Protein AF-A0AAD9EX55-F1 (afdb_monomer_lite)

Organism: Dissostichus eleginoides (NCBI:txid100907)

Radius of gyration: 23.46 Å; chains: 1; bounding box: 55×61×66 Å

Secondary structure (DSSP, 8-state):
-HHHHHHHHHHHHHHHHHHHHHHHHHHHHHIIIIIHHHHHHHS--S-SS-TTS-HHHHTT-HHHHHHHHHHHHHHHHHHHHHHHHHSHHHHHHHHHHHTTHHHHHHHHHHHHHHHHHHHH-----SSPPSEE--STTHHHHHHHHHHHHHHHHHHHHHHHHHHT-HHHHTTHHHHHHHHHT---GGGGS-HHHHHHHHH---TTHHHHHHHHH--SEE-HHHHHHHHHHHHHHHHT----HHHHHHHHHHHHHHHHHHHS---S---S--HHHHHHHHHHHHHHHHHHHHHHHHHHHHHHT------------------------

Sequence (325 aa):
MASGTVRRWALVAVSLLNLAFVFISGADFIRFISFRAIYHNITGDTTLCQDSIPWSVALRDSSVLGSLAVDLGLLALFITQHSVLAWAPVKKALQSGLGALNRTAYCFSTVVALQILMRYWQPVTDAPCLWSVRHAPWSVWFPLLCFSLHFLCWAIICSILMIFDYPELLGFKQVYYE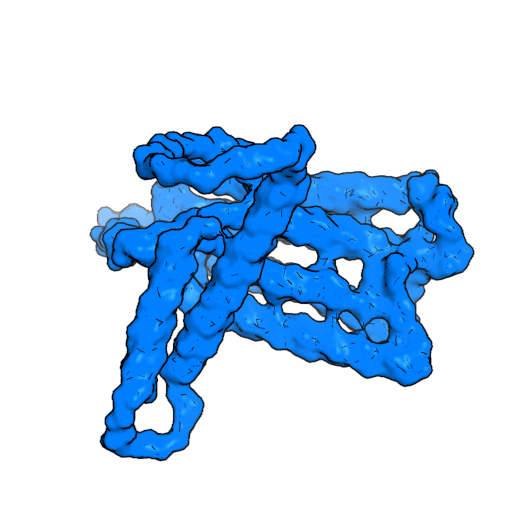CLGLGDPLSHKSPGAQRLLSHLRHPVCLELGIVLWLLPALSLDRLLLAGTLSSYLALAHSLDKQDLAYLCVQLNSKLQVFAEPHHGSTNTSDPKDNEVKVFLALRCEAACCFYINQILFRLLNEPGKDDLAISGNCKRHTQLDTVFF

Foldseek 3Di:
DVVLVVVLVVLLVLLVVLLVLLVVLVVVVLCLLQVVQLVCLVVVPDQLADQPDDQVVLVPDPVNVVLLVQLVVLLCQLLCLLVVLVDPVNVVVLCVVQPLCSLLVSSSSSSVSSCVSSVRRDRRHHHGFPDADCDPPCSPVLSVVLNVLLVVLVVLVVLLCVVVPVSLNNSSVSSVCVSVVNHGPLVVDDPLVNVLCVQCVDLRLVSVLSSLPSGNIGHPSSCSVSVSVNVSSLLPGRQDPVNLVSLVVVLVVLVVVVVPDDPDDDDDPDPSVSVSVSSVSSSVSSVVSVVSNVVVVCVVCVDPDDDDDDDDDDDDDPDPPDDDD

pLDDT: mean 72.51, std 18.48, range [22.59, 96.88]

Structure (mmCIF, N/CA/C/O backbone):
data_AF-A0AAD9EX55-F1
#
_entry.id   AF-A0AAD9EX55-F1
#
loop_
_atom_site.group_PDB
_atom_site.id
_atom_site.type_symbol
_atom_site.label_atom_id
_atom_site.label_alt_id
_atom_site.label_comp_id
_atom_site.label_asym_id
_atom_site.label_entity_id
_atom_site.label_seq_id
_atom_site.pdbx_PDB_ins_code
_atom_site.Cartn_x
_atom_site.Cartn_y
_atom_site.Cartn_z
_atom_site.occupancy
_atom_site.B_iso_or_equiv
_atom_site.auth_seq_id
_atom_site.auth_comp_id
_atom_site.auth_asym_id
_atom_site.auth_atom_id
_atom_site.pdbx_PDB_model_num
ATOM 1 N N . MET A 1 1 ? -22.003 -18.444 34.601 1.00 58.69 1 MET A N 1
ATOM 2 C CA . MET A 1 1 ? -20.697 -17.755 34.749 1.00 58.69 1 MET A CA 1
ATOM 3 C C . MET A 1 1 ? -19.600 -18.360 33.864 1.00 58.69 1 MET A C 1
ATOM 5 O O . MET A 1 1 ? -18.972 -17.598 33.145 1.00 58.69 1 MET A O 1
ATOM 9 N N . ALA A 1 2 ? -19.427 -19.691 33.804 1.00 61.03 2 ALA A N 1
ATOM 10 C CA . ALA A 1 2 ? -18.402 -20.344 32.964 1.00 61.03 2 ALA A CA 1
ATOM 11 C C . ALA A 1 2 ? -18.475 -20.007 31.453 1.00 61.03 2 ALA A C 1
ATOM 13 O O . ALA A 1 2 ? -17.451 -19.726 30.839 1.00 61.03 2 ALA A O 1
ATOM 14 N N . SER A 1 3 ? -19.680 -19.938 30.870 1.00 71.81 3 SER A N 1
ATOM 15 C CA . SER A 1 3 ? -19.878 -19.589 29.447 1.00 71.81 3 SER A CA 1
ATOM 16 C C . SER A 1 3 ? -19.373 -18.179 29.082 1.00 71.81 3 SER A C 1
ATOM 18 O O . SER A 1 3 ? -18.795 -17.983 28.015 1.00 71.81 3 SER A O 1
ATOM 20 N N . GLY A 1 4 ? -19.505 -17.205 29.991 1.00 76.00 4 GLY A N 1
ATOM 21 C CA . GLY A 1 4 ? -19.013 -15.841 29.770 1.00 76.00 4 GLY A CA 1
ATOM 22 C C . GLY A 1 4 ? -17.486 -15.758 29.791 1.00 76.00 4 GLY A C 1
ATOM 23 O O . GLY A 1 4 ? -16.895 -15.081 28.954 1.00 76.00 4 GLY A O 1
ATOM 24 N N . THR A 1 5 ? -16.847 -16.493 30.701 1.00 80.38 5 THR A N 1
ATOM 25 C CA . THR A 1 5 ? -15.384 -16.576 30.793 1.00 80.38 5 THR A CA 1
ATOM 26 C C . THR A 1 5 ? -14.790 -17.262 29.564 1.00 80.38 5 THR A C 1
ATOM 28 O O . THR A 1 5 ? -13.862 -16.724 28.969 1.00 80.38 5 THR A O 1
ATOM 31 N N . VAL A 1 6 ? -15.365 -18.386 29.119 1.00 84.56 6 VAL A N 1
ATOM 32 C CA . VAL A 1 6 ? -14.930 -19.091 27.897 1.00 84.56 6 VAL A CA 1
ATOM 33 C C . VAL A 1 6 ? -15.046 -18.193 26.663 1.00 84.56 6 VAL A C 1
ATOM 35 O O . VAL A 1 6 ? -14.106 -18.113 25.876 1.00 84.56 6 VAL A O 1
ATOM 38 N N . ARG A 1 7 ? -16.152 -17.449 26.524 1.00 84.75 7 ARG A N 1
ATOM 39 C CA . ARG A 1 7 ? -16.331 -16.492 25.423 1.00 84.75 7 ARG A CA 1
ATOM 40 C C . ARG A 1 7 ? -15.260 -15.399 25.429 1.00 84.75 7 ARG A C 1
ATOM 42 O O . ARG A 1 7 ? -14.697 -15.112 24.381 1.00 84.75 7 ARG A O 1
ATOM 49 N N . ARG A 1 8 ? -14.943 -14.814 26.590 1.00 84.88 8 ARG A N 1
ATOM 50 C CA . ARG A 1 8 ? -13.886 -13.789 26.708 1.00 84.88 8 ARG A CA 1
ATOM 51 C C . ARG A 1 8 ? -12.517 -14.337 26.306 1.00 84.88 8 ARG A C 1
ATOM 53 O O . ARG A 1 8 ? -11.832 -13.710 25.506 1.00 84.88 8 ARG A O 1
ATOM 60 N N . TRP A 1 9 ? -12.149 -15.521 26.797 1.00 86.56 9 TRP A N 1
ATOM 61 C CA . TRP A 1 9 ? -10.888 -16.168 26.418 1.00 86.56 9 TRP A CA 1
ATOM 62 C C . TRP A 1 9 ? -10.803 -16.448 24.917 1.00 86.56 9 TRP A C 1
ATOM 64 O O . TRP A 1 9 ? -9.764 -16.189 24.316 1.00 86.56 9 TRP A O 1
ATOM 74 N N . ALA A 1 10 ? -11.896 -16.899 24.295 1.00 86.94 10 ALA A N 1
ATOM 75 C CA . ALA A 1 10 ? -11.947 -17.115 22.852 1.00 86.94 10 ALA A CA 1
ATOM 76 C C . ALA A 1 10 ? -11.742 -15.810 22.059 1.00 86.94 10 ALA A C 1
ATOM 78 O O . ALA A 1 10 ? -10.949 -15.788 21.120 1.00 86.94 10 ALA A O 1
ATOM 79 N N . LEU A 1 11 ? -12.391 -14.710 22.458 1.00 86.94 11 LEU A N 1
ATOM 80 C CA . LEU A 1 11 ? -12.233 -13.402 21.806 1.00 86.94 11 LEU A CA 1
ATOM 81 C C . LEU A 1 11 ? -10.795 -12.873 21.906 1.00 86.94 11 LEU A C 1
ATOM 83 O O . LEU A 1 11 ? -10.235 -12.392 20.917 1.00 86.94 11 LEU A O 1
ATOM 87 N N . VAL A 1 12 ? -10.184 -12.995 23.087 1.00 86.56 12 VAL A N 1
ATOM 88 C CA . VAL A 1 12 ? -8.788 -12.601 23.313 1.00 86.56 12 VAL A CA 1
ATOM 89 C C . VAL A 1 12 ? -7.847 -13.450 22.460 1.00 86.56 12 VAL A C 1
ATOM 91 O O . VAL A 1 12 ? -6.987 -12.897 21.778 1.00 86.56 12 VAL A O 1
ATOM 94 N N . ALA A 1 13 ? -8.038 -14.772 22.432 1.00 88.75 13 ALA A N 1
ATOM 95 C CA . ALA A 1 13 ? -7.212 -15.681 21.642 1.00 88.75 13 ALA A CA 1
ATOM 96 C C . ALA A 1 13 ? -7.284 -15.373 20.136 1.00 88.75 13 ALA A C 1
ATOM 98 O O . ALA A 1 13 ? -6.247 -15.257 19.486 1.00 88.75 13 ALA A O 1
ATOM 99 N N . VAL A 1 14 ? -8.490 -15.164 19.593 1.00 89.62 14 VAL A N 1
ATOM 100 C CA . VAL A 1 14 ? -8.699 -14.774 18.185 1.00 89.62 14 VAL A CA 1
ATOM 101 C C . VAL A 1 14 ? -7.994 -13.454 17.869 1.00 89.62 14 VAL A C 1
ATOM 103 O O . VAL A 1 14 ? -7.331 -13.332 16.841 1.00 89.62 14 VAL A O 1
ATOM 106 N N . SER A 1 15 ? -8.088 -12.475 18.767 1.00 87.25 15 SER A N 1
ATOM 107 C CA . SER A 1 15 ? -7.466 -11.162 18.572 1.00 87.25 15 SER A CA 1
ATOM 108 C C . SER A 1 15 ? -5.940 -11.226 18.610 1.00 87.25 15 SER A C 1
ATOM 110 O O . SER A 1 15 ? -5.288 -10.559 17.809 1.00 87.25 15 SER A O 1
ATOM 112 N N . LEU A 1 16 ? -5.363 -12.047 19.494 1.00 88.81 16 LEU A N 1
ATOM 113 C CA . LEU A 1 16 ? -3.916 -12.287 19.550 1.00 88.81 16 LEU A CA 1
ATOM 114 C C . LEU A 1 16 ? -3.412 -13.031 18.312 1.00 88.81 16 LEU A C 1
ATOM 116 O O . LEU A 1 16 ? -2.365 -12.679 17.772 1.00 88.81 16 LEU A O 1
ATOM 120 N N . LEU A 1 17 ? -4.164 -14.025 17.835 1.00 91.31 17 LEU A N 1
ATOM 121 C CA . LEU A 1 17 ? -3.820 -14.735 16.608 1.00 91.31 17 LEU A CA 1
ATOM 122 C C . LEU A 1 17 ? -3.842 -13.789 15.402 1.00 91.31 17 LEU A C 1
ATOM 124 O O . LEU A 1 17 ? -2.912 -13.804 14.598 1.00 91.31 17 LEU A O 1
ATOM 128 N N . ASN A 1 18 ? -4.854 -12.920 15.311 1.00 89.31 18 ASN A N 1
ATOM 12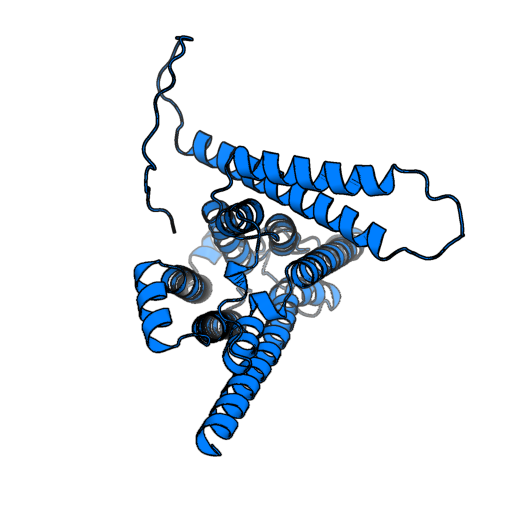9 C CA . ASN A 1 18 ? -4.900 -11.878 14.289 1.00 89.31 18 ASN A CA 1
ATOM 130 C C . ASN A 1 18 ? -3.709 -10.917 14.402 1.00 89.31 18 ASN A C 1
ATOM 132 O O . ASN A 1 18 ? -3.080 -10.614 13.395 1.00 89.31 18 ASN A O 1
ATOM 136 N N . LEU A 1 19 ? -3.366 -10.471 15.615 1.00 86.81 19 LEU A N 1
ATOM 137 C CA . LEU A 1 19 ? -2.210 -9.603 15.853 1.00 86.81 19 LEU A CA 1
ATOM 138 C C . LEU A 1 19 ? -0.920 -10.227 15.299 1.00 86.81 19 LEU A C 1
ATOM 140 O O . LEU A 1 19 ? -0.190 -9.578 14.552 1.00 86.81 19 LEU A O 1
ATOM 144 N N . ALA A 1 20 ? -0.668 -11.499 15.620 1.00 89.69 20 ALA A N 1
ATOM 145 C CA . ALA A 1 20 ? 0.497 -12.229 15.131 1.00 89.69 20 ALA A CA 1
ATOM 146 C C . ALA A 1 20 ? 0.475 -12.386 13.603 1.00 89.69 20 ALA A C 1
ATOM 148 O O . ALA A 1 20 ? 1.488 -12.157 12.945 1.00 89.69 20 ALA A O 1
ATOM 149 N N . PHE A 1 21 ? -0.679 -12.728 13.027 1.00 90.12 21 PHE A N 1
ATOM 150 C CA . PHE A 1 21 ? -0.827 -12.898 11.583 1.00 90.12 21 PHE A CA 1
ATOM 151 C C . PHE A 1 21 ? -0.588 -11.595 10.807 1.00 90.12 21 PHE A C 1
ATOM 153 O O . PHE A 1 21 ? 0.125 -11.597 9.802 1.00 90.12 21 PHE A O 1
ATOM 160 N N . VAL A 1 22 ? -1.127 -10.474 11.297 1.00 86.62 22 VAL A N 1
ATOM 161 C CA . VAL A 1 22 ? -0.897 -9.143 10.720 1.00 86.62 22 VAL A CA 1
ATOM 162 C C . VAL A 1 22 ? 0.580 -8.764 10.815 1.00 86.62 22 VAL A C 1
ATOM 164 O O . VAL A 1 22 ? 1.142 -8.269 9.841 1.00 86.62 22 VAL A O 1
ATOM 167 N N . PHE A 1 23 ? 1.228 -9.032 11.950 1.00 87.06 23 PHE A N 1
ATOM 168 C CA . PHE A 1 23 ? 2.650 -8.748 12.133 1.00 87.06 23 PHE A CA 1
ATOM 169 C C . PHE A 1 23 ? 3.533 -9.548 11.163 1.00 87.06 23 PHE A C 1
ATOM 171 O O . PHE A 1 23 ? 4.387 -8.973 10.489 1.00 87.06 23 PHE A O 1
ATOM 178 N N . ILE A 1 24 ? 3.292 -10.859 11.044 1.00 89.94 24 ILE A N 1
ATOM 179 C CA . ILE A 1 24 ? 4.020 -11.740 10.116 1.00 89.94 24 ILE A CA 1
ATOM 180 C C . ILE A 1 24 ? 3.830 -11.270 8.673 1.00 89.94 24 ILE A C 1
ATOM 182 O O . ILE A 1 24 ? 4.806 -11.091 7.950 1.00 89.94 24 ILE A O 1
ATOM 186 N N . SER A 1 25 ? 2.590 -10.991 8.276 1.00 89.56 25 SER A N 1
ATOM 187 C CA . SER A 1 25 ? 2.294 -10.535 6.915 1.00 89.56 25 SER A CA 1
ATOM 188 C C . SER A 1 25 ? 2.878 -9.149 6.625 1.00 89.56 25 SER A C 1
ATOM 190 O O . SER A 1 25 ? 3.266 -8.862 5.497 1.00 89.56 25 SER A O 1
ATOM 192 N N . GLY A 1 26 ? 3.006 -8.289 7.641 1.00 87.75 26 GLY A N 1
ATOM 193 C CA . GLY A 1 26 ? 3.750 -7.034 7.536 1.00 87.75 26 GLY A CA 1
ATOM 194 C C . GLY A 1 26 ? 5.229 -7.270 7.219 1.00 87.75 26 GLY A C 1
ATOM 195 O O . GLY A 1 26 ? 5.776 -6.629 6.325 1.00 87.75 26 GLY A O 1
ATOM 196 N N . ALA A 1 27 ? 5.871 -8.238 7.879 1.00 90.44 27 ALA A N 1
ATOM 197 C CA . ALA A 1 27 ? 7.248 -8.620 7.563 1.00 90.44 27 ALA A CA 1
ATOM 198 C C . ALA A 1 27 ? 7.384 -9.229 6.153 1.00 90.44 27 ALA A C 1
ATOM 200 O O . ALA A 1 27 ? 8.366 -8.954 5.456 1.00 90.44 27 ALA A O 1
ATOM 201 N N . ASP A 1 28 ? 6.398 -10.013 5.711 1.00 90.50 28 ASP A N 1
ATOM 202 C CA . ASP A 1 28 ? 6.329 -10.531 4.339 1.00 90.50 28 ASP A CA 1
ATOM 203 C C . ASP A 1 28 ? 6.178 -9.393 3.321 1.00 90.50 28 ASP A C 1
ATOM 205 O O . ASP A 1 28 ? 6.861 -9.395 2.297 1.00 90.50 28 ASP A O 1
ATOM 209 N N . PHE A 1 29 ? 5.380 -8.368 3.631 1.00 90.62 29 PHE A N 1
ATOM 210 C CA . PHE A 1 29 ? 5.220 -7.178 2.795 1.00 90.62 29 PHE A CA 1
ATOM 211 C C . PHE A 1 29 ? 6.506 -6.362 2.668 1.00 90.62 29 PHE A C 1
ATOM 213 O O . PHE A 1 29 ? 6.900 -5.999 1.557 1.00 90.62 29 PHE A O 1
ATOM 220 N N . ILE A 1 30 ? 7.230 -6.161 3.773 1.00 90.69 30 ILE A N 1
ATOM 221 C CA . ILE A 1 30 ? 8.562 -5.539 3.757 1.00 90.69 30 ILE A CA 1
ATOM 222 C C . ILE A 1 30 ? 9.503 -6.325 2.834 1.00 90.69 30 ILE A C 1
ATOM 224 O O . ILE A 1 30 ? 10.211 -5.743 2.004 1.00 90.69 30 ILE A O 1
ATOM 228 N N . ARG A 1 31 ? 9.496 -7.663 2.931 1.00 88.94 31 ARG A N 1
ATOM 229 C CA . ARG A 1 31 ? 10.298 -8.519 2.046 1.00 88.94 31 ARG A CA 1
ATOM 230 C C . ARG A 1 31 ? 9.876 -8.408 0.585 1.00 88.94 31 ARG A C 1
ATOM 232 O O . ARG A 1 31 ? 10.740 -8.317 -0.289 1.00 88.94 31 ARG A O 1
ATOM 239 N N . PHE A 1 32 ? 8.575 -8.409 0.325 1.00 89.81 32 PHE A N 1
ATOM 240 C CA . PHE A 1 32 ? 8.004 -8.345 -1.011 1.00 89.81 32 PHE A CA 1
ATOM 241 C C . PHE A 1 32 ? 8.345 -7.031 -1.716 1.00 89.81 32 PHE A C 1
ATOM 243 O O . PHE A 1 32 ? 8.761 -7.072 -2.875 1.00 89.81 32 PHE A O 1
ATOM 250 N N . ILE A 1 33 ? 8.213 -5.884 -1.044 1.00 88.12 33 ILE A N 1
ATOM 251 C CA . ILE A 1 33 ? 8.482 -4.572 -1.647 1.00 88.12 33 ILE A CA 1
ATOM 252 C C . ILE A 1 33 ? 9.982 -4.272 -1.702 1.00 88.12 33 ILE A C 1
ATOM 254 O O . ILE A 1 33 ? 10.496 -3.920 -2.759 1.00 88.12 33 ILE A O 1
ATOM 258 N N . SER A 1 34 ? 10.705 -4.428 -0.590 1.00 85.06 34 SER A N 1
ATOM 259 C CA . SER A 1 34 ? 12.094 -3.963 -0.492 1.00 85.06 34 SER A CA 1
ATOM 260 C C . SER A 1 34 ? 13.122 -5.049 -0.784 1.00 85.06 34 SER A C 1
ATOM 262 O O . SER A 1 34 ? 13.992 -4.864 -1.630 1.00 85.06 34 SER A O 1
ATOM 264 N N . PHE A 1 35 ? 13.044 -6.193 -0.101 1.00 73.38 35 PHE A N 1
ATOM 265 C CA . PHE A 1 35 ? 14.120 -7.186 -0.165 1.00 73.38 35 PHE A CA 1
ATOM 266 C C . PHE A 1 35 ? 14.185 -7.875 -1.526 1.00 73.38 35 PHE A C 1
ATOM 268 O O . PHE A 1 35 ? 15.266 -7.965 -2.096 1.00 73.38 35 PHE A O 1
ATOM 275 N N . ARG A 1 36 ? 13.049 -8.302 -2.092 1.00 69.75 36 ARG A N 1
ATOM 276 C CA . ARG A 1 36 ? 13.033 -8.951 -3.414 1.00 69.75 36 ARG A CA 1
ATOM 277 C C . ARG A 1 36 ? 13.610 -8.035 -4.498 1.00 69.75 36 ARG A C 1
ATOM 279 O O . ARG A 1 36 ? 14.371 -8.495 -5.335 1.00 69.75 36 ARG A O 1
ATOM 286 N N . ALA A 1 37 ? 13.292 -6.744 -4.466 1.00 61.41 37 ALA A N 1
ATOM 287 C CA . ALA A 1 37 ? 13.770 -5.801 -5.473 1.00 61.41 37 ALA A CA 1
ATOM 288 C C . ALA A 1 37 ? 15.265 -5.450 -5.321 1.00 61.41 37 ALA A C 1
ATOM 290 O O . ALA A 1 37 ? 15.946 -5.221 -6.317 1.00 61.41 37 ALA A O 1
ATOM 291 N N . ILE A 1 38 ? 15.792 -5.442 -4.092 1.00 62.19 38 ILE A N 1
ATOM 292 C CA . ILE A 1 38 ? 17.192 -5.089 -3.814 1.00 62.19 38 ILE A CA 1
ATOM 293 C C . ILE A 1 38 ? 18.125 -6.305 -3.943 1.00 62.19 38 ILE A C 1
ATOM 295 O O . ILE A 1 38 ? 19.188 -6.196 -4.551 1.00 62.19 38 ILE A O 1
ATOM 299 N N . TYR A 1 39 ? 17.740 -7.472 -3.413 1.00 59.19 39 TYR A N 1
ATOM 300 C CA . TYR A 1 39 ? 18.618 -8.648 -3.355 1.00 59.19 39 TYR A CA 1
ATOM 301 C C . TYR A 1 39 ? 18.888 -9.275 -4.721 1.00 59.19 39 TYR A C 1
ATOM 303 O O . TYR A 1 39 ? 20.020 -9.685 -4.962 1.00 59.19 39 TYR A O 1
ATOM 311 N N . HIS A 1 40 ? 17.909 -9.291 -5.634 1.00 60.72 40 HIS A N 1
ATOM 312 C CA . HIS A 1 40 ? 18.117 -9.830 -6.984 1.00 60.72 40 HIS A CA 1
ATOM 313 C C . HIS A 1 40 ? 19.206 -9.083 -7.773 1.00 60.72 40 HIS A C 1
ATOM 315 O O . HIS A 1 40 ? 19.809 -9.663 -8.670 1.00 60.72 40 HIS A O 1
ATOM 321 N N . ASN A 1 41 ? 19.493 -7.822 -7.429 1.00 55.81 41 ASN A N 1
ATOM 322 C CA . ASN A 1 41 ? 20.567 -7.063 -8.068 1.00 55.81 41 ASN A CA 1
ATOM 323 C C . ASN A 1 41 ? 21.954 -7.353 -7.457 1.00 55.81 41 ASN A C 1
ATOM 325 O O . ASN A 1 41 ? 22.965 -7.171 -8.125 1.00 55.81 41 ASN A O 1
ATOM 329 N N . ILE A 1 42 ? 22.014 -7.805 -6.197 1.00 53.91 42 ILE A N 1
ATOM 330 C CA . ILE A 1 42 ? 23.272 -8.066 -5.473 1.00 53.91 42 ILE A CA 1
ATOM 331 C C . ILE A 1 42 ? 23.808 -9.470 -5.775 1.00 53.91 42 ILE A C 1
ATOM 333 O O . ILE A 1 42 ? 25.018 -9.646 -5.886 1.00 53.91 42 ILE A O 1
ATOM 337 N N . THR A 1 43 ? 22.936 -10.471 -5.921 1.00 54.66 43 THR A N 1
ATOM 338 C CA . THR A 1 43 ? 23.361 -11.856 -6.186 1.00 54.66 43 THR A CA 1
ATOM 339 C C . THR A 1 43 ? 23.774 -12.113 -7.634 1.00 54.66 43 THR A C 1
ATOM 341 O O . THR A 1 43 ? 24.367 -13.148 -7.896 1.00 54.66 43 THR A O 1
ATOM 344 N N . GLY A 1 44 ? 23.494 -11.209 -8.582 1.00 51.88 44 GLY A N 1
ATOM 345 C CA . GLY A 1 44 ? 23.926 -11.334 -9.986 1.00 51.88 44 GLY A CA 1
ATOM 346 C C . GLY A 1 44 ? 23.295 -12.489 -10.784 1.00 51.88 44 GLY A C 1
ATOM 347 O O . GLY A 1 44 ? 23.451 -12.539 -11.999 1.00 51.88 44 GLY A O 1
ATOM 348 N N . ASP A 1 45 ? 22.541 -13.375 -10.132 1.00 45.44 45 ASP A N 1
ATOM 349 C CA . ASP A 1 45 ? 22.099 -14.659 -10.690 1.00 45.44 45 ASP A CA 1
ATOM 350 C C . ASP A 1 45 ? 20.857 -14.590 -11.593 1.00 45.44 45 ASP A C 1
ATOM 352 O O . ASP A 1 45 ? 20.431 -15.603 -12.140 1.00 45.44 45 ASP A O 1
ATOM 356 N N . THR A 1 46 ? 20.243 -13.419 -11.781 1.00 51.00 46 THR A N 1
ATOM 357 C CA . THR A 1 46 ? 19.036 -13.305 -12.619 1.00 51.00 46 THR A CA 1
ATOM 358 C C . THR A 1 46 ? 19.010 -11.991 -13.387 1.00 51.00 46 THR A C 1
ATOM 360 O O . THR A 1 46 ? 19.020 -10.905 -12.808 1.00 51.00 46 THR A O 1
ATOM 363 N N . THR A 1 47 ? 18.942 -12.078 -14.716 1.00 57.88 47 THR A N 1
ATOM 364 C CA . THR A 1 47 ? 18.556 -10.959 -15.580 1.00 57.88 47 THR A CA 1
ATOM 365 C C . THR A 1 47 ? 17.134 -10.545 -15.213 1.00 57.88 47 THR A C 1
ATOM 367 O O . THR A 1 47 ? 16.171 -11.133 -15.688 1.00 57.88 47 THR A O 1
ATOM 370 N N . LEU A 1 48 ? 17.008 -9.556 -14.321 1.00 63.50 48 LEU A N 1
ATOM 371 C CA . LEU A 1 48 ? 15.718 -9.020 -13.862 1.00 63.50 48 LEU A CA 1
ATOM 372 C C . LEU A 1 48 ? 14.820 -8.537 -15.010 1.00 63.50 48 LEU A C 1
ATOM 374 O O . LEU A 1 48 ? 13.605 -8.545 -14.863 1.00 63.50 48 LEU A O 1
ATOM 378 N N . CYS A 1 49 ? 15.429 -8.121 -16.121 1.00 69.69 49 CYS A N 1
ATOM 379 C CA . CYS A 1 49 ? 14.763 -7.637 -17.320 1.00 69.69 49 CYS A CA 1
ATOM 380 C C . CYS A 1 49 ? 15.616 -7.938 -18.549 1.00 69.69 49 CYS A C 1
ATOM 382 O O . CYS A 1 49 ? 16.851 -7.994 -18.456 1.00 69.69 49 CYS A O 1
ATOM 384 N N . GLN A 1 50 ? 14.963 -8.055 -19.702 1.00 70.31 50 GLN A N 1
ATOM 385 C CA . GLN A 1 50 ? 15.616 -8.277 -20.985 1.00 70.31 50 GLN A CA 1
ATOM 386 C C . GLN A 1 50 ? 15.743 -6.956 -21.756 1.00 70.31 50 GLN A C 1
ATOM 388 O O . GLN A 1 50 ? 14.916 -6.607 -22.594 1.00 70.31 50 GLN A O 1
ATOM 393 N N . ASP A 1 51 ? 16.812 -6.210 -21.459 1.00 68.50 51 ASP A N 1
ATOM 394 C CA . ASP A 1 51 ? 17.046 -4.844 -21.967 1.00 68.50 51 ASP A CA 1
ATOM 395 C C . ASP A 1 51 ? 17.271 -4.779 -23.501 1.00 68.50 51 ASP A C 1
ATOM 397 O O . ASP A 1 51 ? 17.330 -3.700 -24.085 1.00 68.50 51 ASP A O 1
ATOM 401 N N . SER A 1 52 ? 17.389 -5.929 -24.175 1.00 72.75 52 SER A N 1
ATOM 402 C CA . SER A 1 52 ? 17.599 -6.045 -25.624 1.00 72.75 52 SER A CA 1
ATOM 403 C C . SER A 1 52 ? 16.312 -6.033 -26.459 1.00 72.75 52 SER A C 1
ATOM 405 O O . SER A 1 52 ? 16.391 -5.910 -27.683 1.00 72.75 52 SER A O 1
ATOM 407 N N . ILE A 1 53 ? 15.135 -6.159 -25.836 1.00 81.19 53 ILE A N 1
ATOM 408 C CA . ILE A 1 53 ? 13.848 -6.216 -26.542 1.00 81.19 53 ILE A CA 1
ATOM 409 C C . ILE A 1 53 ? 13.216 -4.815 -26.581 1.00 81.19 53 ILE A C 1
ATOM 411 O O . ILE A 1 53 ? 13.072 -4.176 -25.538 1.00 81.19 53 ILE A O 1
ATOM 415 N N . PRO A 1 54 ? 12.784 -4.315 -27.754 1.00 84.81 54 PRO A N 1
ATOM 416 C CA . PRO A 1 54 ? 12.074 -3.044 -27.830 1.00 84.81 54 PRO A CA 1
ATOM 417 C C . PRO A 1 54 ? 10.700 -3.121 -27.144 1.00 84.81 54 PRO A C 1
ATOM 419 O O . PRO A 1 54 ? 9.958 -4.092 -27.307 1.00 84.81 54 PRO A O 1
ATOM 422 N N . TRP A 1 55 ? 10.316 -2.043 -26.449 1.00 84.75 55 TRP A N 1
ATOM 423 C CA . TRP A 1 55 ? 9.039 -1.931 -25.723 1.00 84.75 55 TRP A CA 1
ATOM 424 C C . TRP A 1 55 ? 7.806 -2.288 -26.564 1.00 84.75 55 TRP A C 1
ATOM 426 O O . TRP A 1 55 ? 6.868 -2.892 -26.055 1.00 84.75 55 TRP A O 1
ATOM 436 N N . SER A 1 56 ? 7.801 -1.958 -27.859 1.00 85.06 56 SER A N 1
ATOM 437 C CA . SER A 1 56 ? 6.680 -2.257 -28.761 1.00 85.06 56 SER A CA 1
ATOM 438 C C . SER A 1 56 ? 6.438 -3.754 -28.968 1.00 85.06 56 SER A C 1
ATOM 440 O O . SER A 1 56 ? 5.304 -4.146 -29.238 1.00 85.06 56 SER A O 1
ATOM 442 N N . VAL A 1 57 ? 7.483 -4.577 -28.850 1.00 86.44 57 VAL A N 1
ATOM 443 C CA . VAL A 1 57 ? 7.402 -6.040 -28.945 1.00 86.44 57 VAL A CA 1
ATOM 444 C C . VAL A 1 57 ? 7.020 -6.620 -27.589 1.00 86.44 57 VAL A C 1
ATOM 446 O O . VAL A 1 57 ? 6.073 -7.397 -27.521 1.00 86.44 57 VAL A O 1
ATOM 449 N N . ALA A 1 58 ? 7.667 -6.167 -26.512 1.00 84.94 58 ALA A N 1
ATOM 450 C CA . ALA A 1 58 ? 7.366 -6.621 -25.154 1.00 84.94 58 ALA A CA 1
ATOM 451 C C . ALA A 1 58 ? 5.896 -6.371 -24.759 1.00 84.94 58 ALA A C 1
ATOM 453 O O . ALA A 1 58 ? 5.246 -7.244 -24.199 1.00 84.94 58 ALA A O 1
ATOM 454 N N . LEU A 1 59 ? 5.330 -5.211 -25.115 1.00 85.19 59 LEU A N 1
ATOM 455 C CA . LEU A 1 59 ? 3.931 -4.870 -24.815 1.00 85.19 59 LEU A CA 1
ATOM 456 C C . LEU A 1 59 ? 2.900 -5.605 -25.687 1.00 85.19 59 LEU A C 1
ATOM 458 O O . LEU A 1 59 ? 1.703 -5.500 -25.433 1.00 85.19 59 LEU A O 1
ATOM 462 N N . ARG A 1 60 ? 3.338 -6.315 -26.731 1.00 88.62 60 ARG A N 1
ATOM 463 C CA . ARG A 1 60 ? 2.475 -7.173 -27.558 1.00 88.62 60 ARG A CA 1
ATOM 464 C C . ARG A 1 60 ? 2.577 -8.643 -27.174 1.00 88.62 60 ARG A C 1
ATOM 466 O O . ARG A 1 60 ? 1.806 -9.443 -27.701 1.00 88.62 60 ARG A O 1
ATOM 473 N N . ASP A 1 61 ? 3.507 -8.994 -26.291 1.00 90.50 61 ASP A N 1
ATOM 474 C CA . ASP A 1 61 ? 3.657 -10.364 -25.837 1.00 90.50 61 ASP A CA 1
ATOM 475 C C . ASP A 1 61 ? 2.483 -10.759 -24.933 1.00 90.50 61 ASP A C 1
ATOM 477 O O . ASP A 1 61 ? 2.118 -10.066 -23.979 1.00 90.50 61 ASP A O 1
ATOM 481 N N . SER A 1 62 ? 1.886 -11.903 -25.252 1.00 90.12 62 SER A N 1
ATOM 482 C CA . SER A 1 62 ? 0.800 -12.497 -24.483 1.00 90.12 62 SER A CA 1
ATOM 483 C C . SER A 1 62 ? 1.214 -12.875 -23.059 1.00 90.12 62 SER A C 1
ATOM 485 O O . SER A 1 62 ? 0.378 -12.779 -22.160 1.00 90.12 62 SER A O 1
ATOM 487 N N . SER A 1 63 ? 2.477 -13.260 -22.827 1.00 89.50 63 SER A N 1
ATOM 488 C CA . SER A 1 63 ? 2.966 -13.588 -21.480 1.00 89.50 63 SER A CA 1
ATOM 489 C C . SER A 1 63 ? 3.009 -12.338 -20.600 1.00 89.50 63 SER A C 1
ATOM 491 O O . SER A 1 63 ? 2.443 -12.330 -19.507 1.00 89.50 63 SER A O 1
ATOM 493 N N . VAL A 1 64 ? 3.592 -11.251 -21.118 1.00 90.31 64 VAL A N 1
ATOM 494 C CA . VAL A 1 64 ? 3.705 -9.953 -20.443 1.00 90.31 64 VAL A CA 1
ATOM 495 C C . VAL A 1 64 ? 2.321 -9.393 -20.130 1.00 90.31 64 VAL A C 1
ATOM 497 O O . VAL A 1 64 ? 2.045 -9.042 -18.983 1.00 90.31 64 VAL A O 1
ATOM 500 N N . LEU A 1 65 ? 1.423 -9.353 -21.118 1.00 91.94 65 LEU A N 1
ATOM 501 C CA . LEU A 1 65 ? 0.054 -8.871 -20.916 1.00 91.94 65 LEU A CA 1
ATOM 502 C C . LEU A 1 65 ? -0.728 -9.742 -19.923 1.00 91.94 65 LEU A C 1
ATOM 504 O O . LEU A 1 65 ? -1.480 -9.204 -19.111 1.00 91.94 65 LEU A O 1
ATOM 508 N N . GLY A 1 66 ? -0.536 -11.064 -19.957 1.00 93.75 66 GLY A N 1
ATOM 509 C CA . GLY A 1 66 ? -1.152 -11.998 -19.015 1.00 93.75 66 GLY A CA 1
ATOM 510 C C . GLY A 1 66 ? -0.727 -11.741 -17.568 1.00 93.75 66 GLY A C 1
ATOM 511 O O . GLY A 1 66 ? -1.587 -11.619 -16.695 1.00 93.75 66 GLY A O 1
ATOM 512 N N . SER A 1 67 ? 0.577 -11.586 -17.322 1.00 93.38 67 SER A N 1
ATOM 513 C CA . SER A 1 67 ? 1.116 -11.261 -15.995 1.00 93.38 67 SER A CA 1
ATOM 514 C C . SER A 1 67 ? 0.602 -9.914 -15.485 1.00 93.38 67 SER A C 1
ATOM 516 O O . SER A 1 67 ? 0.106 -9.836 -14.364 1.00 93.38 67 SER A O 1
ATOM 518 N N . LEU A 1 68 ? 0.604 -8.874 -16.329 1.00 93.38 68 LEU A N 1
ATOM 519 C CA . LEU A 1 68 ? 0.076 -7.556 -15.955 1.00 93.38 68 LEU A CA 1
ATOM 520 C C . LEU A 1 68 ? -1.422 -7.584 -15.647 1.00 93.38 68 LEU A C 1
ATOM 522 O O . LEU A 1 68 ? -1.870 -6.893 -14.736 1.00 93.38 68 LEU A O 1
ATOM 526 N N . ALA A 1 69 ? -2.206 -8.367 -16.392 1.00 95.25 69 ALA A N 1
ATOM 527 C CA . ALA A 1 69 ? -3.634 -8.510 -16.138 1.00 95.25 69 ALA A CA 1
ATOM 528 C C . ALA A 1 69 ? -3.902 -9.193 -14.787 1.00 95.25 69 ALA A C 1
ATOM 530 O O . ALA A 1 69 ? -4.790 -8.762 -14.049 1.00 95.25 69 ALA A O 1
ATOM 531 N N . VAL A 1 70 ? -3.118 -10.222 -14.444 1.00 96.44 70 VAL A N 1
ATOM 532 C CA . VAL A 1 70 ? -3.189 -10.892 -13.137 1.00 96.44 70 VAL A CA 1
ATOM 533 C C . VAL A 1 70 ? -2.805 -9.919 -12.024 1.00 96.44 70 VAL A C 1
ATOM 535 O O . VAL A 1 70 ? -3.576 -9.755 -11.081 1.00 96.44 70 VAL A O 1
ATOM 538 N N . ASP A 1 71 ? -1.679 -9.219 -12.155 1.00 95.81 71 ASP A N 1
ATOM 539 C CA . ASP A 1 71 ? -1.200 -8.254 -11.161 1.00 95.81 71 ASP A CA 1
ATOM 540 C C . ASP A 1 71 ? -2.184 -7.097 -10.957 1.00 95.81 71 ASP A C 1
ATOM 542 O O . ASP A 1 71 ? -2.488 -6.725 -9.820 1.00 95.81 71 ASP A O 1
ATOM 546 N N . LEU A 1 72 ? -2.760 -6.567 -12.041 1.00 95.88 72 LEU A N 1
ATOM 547 C CA . LEU A 1 72 ? -3.804 -5.547 -11.974 1.00 95.88 72 LEU A CA 1
ATOM 548 C C . LEU A 1 72 ? -5.064 -6.080 -11.280 1.00 95.88 72 LEU A C 1
ATOM 550 O O . LEU A 1 72 ? -5.659 -5.375 -10.466 1.00 95.88 72 LEU A O 1
ATOM 554 N N . GLY A 1 73 ? -5.456 -7.325 -11.556 1.00 96.88 73 GLY A N 1
ATOM 555 C CA . GLY A 1 73 ? -6.565 -7.993 -10.875 1.00 96.88 73 GLY A CA 1
ATOM 556 C C . GLY A 1 73 ? -6.312 -8.178 -9.376 1.00 96.88 73 GLY A C 1
ATOM 557 O O . GLY A 1 73 ? -7.206 -7.926 -8.568 1.00 96.88 73 GLY A O 1
ATOM 558 N N . LEU A 1 74 ? -5.091 -8.553 -8.987 1.00 96.56 74 LEU A N 1
ATOM 559 C CA . LEU A 1 74 ? -4.678 -8.681 -7.586 1.00 96.56 74 LEU A CA 1
ATOM 560 C C . LEU A 1 74 ? -4.683 -7.324 -6.869 1.00 96.56 74 LEU A C 1
ATOM 562 O O . LEU A 1 74 ? -5.175 -7.227 -5.743 1.00 96.56 74 LEU A O 1
ATOM 566 N N . LEU A 1 75 ? -4.197 -6.265 -7.526 1.00 94.50 75 LEU A N 1
ATOM 567 C CA . LEU A 1 75 ? -4.259 -4.894 -7.011 1.00 94.50 75 LEU A CA 1
ATOM 568 C C . LEU A 1 75 ? -5.701 -4.423 -6.840 1.00 94.50 75 LEU A C 1
ATOM 570 O O . LEU A 1 75 ? -6.056 -3.904 -5.782 1.00 94.50 75 LEU A O 1
ATOM 574 N N . ALA A 1 76 ? -6.539 -4.640 -7.854 1.00 93.88 76 ALA A N 1
ATOM 575 C CA . ALA A 1 76 ? -7.949 -4.288 -7.811 1.00 93.88 76 ALA A CA 1
ATOM 576 C C . ALA A 1 76 ? -8.675 -5.040 -6.689 1.00 93.88 76 ALA A C 1
ATOM 578 O O . ALA A 1 76 ? -9.459 -4.426 -5.967 1.00 93.88 76 ALA A O 1
ATOM 579 N N . LEU A 1 77 ? -8.384 -6.331 -6.493 1.00 94.19 77 LEU A N 1
ATOM 580 C CA . LEU A 1 77 ? -8.918 -7.128 -5.389 1.00 94.19 77 LEU A CA 1
ATOM 581 C C . LEU A 1 77 ? -8.549 -6.514 -4.038 1.00 94.19 77 LEU A C 1
ATOM 583 O O . LEU A 1 77 ? -9.434 -6.301 -3.213 1.00 94.19 77 LEU A O 1
ATOM 587 N N . PHE A 1 78 ? -7.267 -6.217 -3.821 1.00 93.25 78 PHE A N 1
ATOM 588 C CA . PHE A 1 78 ? -6.786 -5.643 -2.566 1.00 93.25 78 PHE A CA 1
ATOM 589 C C . PHE A 1 78 ? -7.416 -4.271 -2.286 1.00 93.25 78 PHE A C 1
ATOM 591 O O . PHE A 1 78 ? -8.001 -4.070 -1.223 1.00 93.25 78 PHE A O 1
ATOM 598 N N . ILE A 1 79 ? -7.361 -3.353 -3.254 1.00 89.69 79 ILE A N 1
ATOM 599 C CA . ILE A 1 79 ? -7.898 -1.992 -3.114 1.00 89.69 79 ILE A CA 1
ATOM 600 C C . ILE A 1 79 ? -9.409 -2.029 -2.892 1.00 89.69 79 ILE A C 1
ATOM 602 O O . ILE A 1 79 ? -9.917 -1.399 -1.966 1.00 89.69 79 ILE A O 1
ATOM 606 N N . THR A 1 80 ? -10.133 -2.809 -3.698 1.00 88.44 80 THR A N 1
ATOM 607 C CA . THR A 1 80 ? -11.590 -2.931 -3.573 1.00 88.44 80 THR A CA 1
ATOM 608 C C . THR A 1 80 ? -11.963 -3.532 -2.226 1.00 88.44 80 THR A C 1
ATOM 610 O O . THR A 1 80 ? -12.832 -2.997 -1.545 1.00 88.44 80 THR A O 1
ATOM 613 N N . GLN A 1 81 ? -11.301 -4.610 -1.800 1.00 90.31 81 GLN A N 1
ATOM 614 C CA . GLN A 1 81 ? -11.571 -5.237 -0.508 1.00 90.31 81 GLN A CA 1
ATOM 615 C C . GLN A 1 81 ? -11.325 -4.258 0.651 1.00 90.31 81 GLN A C 1
ATOM 617 O O . GLN A 1 81 ? -12.180 -4.146 1.535 1.00 90.31 81 GLN A O 1
ATOM 622 N N . HIS A 1 82 ? -10.212 -3.522 0.627 1.00 83.69 82 HIS A N 1
ATOM 623 C CA . HIS A 1 82 ? -9.869 -2.557 1.668 1.00 83.69 82 HIS A CA 1
ATOM 624 C C . HIS A 1 82 ? -10.876 -1.396 1.720 1.00 83.69 82 HIS A C 1
ATOM 626 O O . HIS A 1 82 ? -11.452 -1.114 2.774 1.00 83.69 82 HIS A O 1
ATOM 632 N N . SER A 1 83 ? -11.168 -0.776 0.572 1.00 83.00 83 SER A N 1
ATOM 633 C CA . SER A 1 83 ? -12.089 0.363 0.486 1.00 83.00 83 SER A CA 1
ATOM 634 C C . SER A 1 83 ? -13.545 -0.024 0.774 1.00 83.00 83 SER A C 1
ATOM 636 O O . SER A 1 83 ? -14.244 0.707 1.476 1.00 83.00 83 SER A O 1
ATOM 638 N N . VAL A 1 84 ? -14.022 -1.188 0.312 1.00 84.75 84 VAL A N 1
ATOM 639 C CA . VAL A 1 84 ? -15.403 -1.645 0.566 1.00 84.75 84 VAL A CA 1
ATOM 640 C C . VAL A 1 84 ? -15.645 -1.877 2.053 1.00 84.75 84 VAL A C 1
ATOM 642 O O . VAL A 1 84 ? -16.693 -1.488 2.563 1.00 84.75 84 VAL A O 1
ATOM 645 N N . LEU A 1 85 ? -14.690 -2.459 2.783 1.00 78.88 85 LEU A N 1
ATOM 646 C CA . LEU A 1 85 ? -14.851 -2.650 4.226 1.00 78.88 85 LEU A CA 1
ATOM 647 C C . LEU A 1 85 ? -14.744 -1.344 5.025 1.00 78.88 85 LEU A C 1
ATOM 649 O O . LEU A 1 85 ? -15.307 -1.243 6.118 1.00 78.88 85 LEU A O 1
ATOM 653 N N . ALA A 1 86 ? -14.047 -0.342 4.490 1.00 76.94 86 ALA A N 1
ATOM 654 C CA . ALA A 1 86 ? -14.006 0.999 5.062 1.00 76.94 86 ALA A CA 1
ATOM 655 C C . ALA A 1 86 ? -15.292 1.801 4.778 1.00 76.94 86 ALA A C 1
ATOM 657 O O . ALA A 1 86 ? -15.583 2.774 5.484 1.00 76.94 86 ALA A O 1
ATOM 658 N N . TRP A 1 87 ? -16.091 1.386 3.789 1.00 81.62 87 TRP A N 1
ATOM 659 C CA . TRP A 1 87 ? -17.308 2.079 3.382 1.00 81.62 87 TRP A CA 1
ATOM 660 C C . TRP A 1 87 ? -18.359 2.087 4.499 1.00 81.62 87 TRP A C 1
ATOM 662 O O . TRP A 1 87 ? -18.712 1.052 5.064 1.00 81.62 87 TRP A O 1
ATOM 672 N N . ALA A 1 88 ? -18.901 3.269 4.808 1.00 77.88 88 ALA A N 1
ATOM 673 C CA . ALA A 1 88 ? -19.806 3.494 5.937 1.00 77.88 88 ALA A CA 1
ATOM 674 C C . ALA A 1 88 ? -20.984 2.499 6.074 1.00 77.88 88 ALA A C 1
ATOM 676 O O . ALA A 1 88 ? -21.214 2.044 7.199 1.00 77.88 88 ALA A O 1
ATOM 677 N N . PRO A 1 89 ? -21.742 2.134 5.016 1.00 83.25 89 PRO A N 1
ATOM 678 C CA . PRO A 1 89 ? -22.836 1.171 5.154 1.00 83.25 89 PRO A CA 1
ATOM 679 C C . PRO A 1 89 ? -22.335 -0.239 5.489 1.00 83.25 89 PRO A C 1
ATOM 681 O O . PRO A 1 89 ? -22.883 -0.877 6.387 1.00 83.25 89 PRO A O 1
ATOM 684 N N . VAL A 1 90 ? -21.260 -0.697 4.839 1.00 83.12 90 VAL A N 1
ATOM 685 C CA . VAL A 1 90 ? -20.651 -2.013 5.097 1.00 83.12 90 VAL A CA 1
ATOM 686 C C . VAL A 1 90 ? -20.070 -2.055 6.502 1.00 83.12 90 VAL A C 1
ATOM 688 O O . VAL A 1 90 ? -20.345 -2.983 7.257 1.00 83.12 90 VAL A O 1
ATOM 691 N N . LYS A 1 91 ? -19.347 -1.005 6.898 1.00 79.81 91 LYS A N 1
ATOM 692 C CA . LYS A 1 91 ? -18.799 -0.853 8.244 1.00 79.81 91 LYS A CA 1
ATOM 693 C C . LYS A 1 91 ? -19.895 -0.906 9.309 1.00 79.81 91 LYS A C 1
ATOM 695 O O . LYS A 1 91 ? -19.724 -1.619 10.288 1.00 79.81 91 LYS A O 1
ATOM 700 N N . LYS A 1 92 ? -21.029 -0.217 9.122 1.00 83.69 92 LYS A N 1
ATOM 701 C CA . LYS A 1 92 ? -22.164 -0.271 10.065 1.00 83.69 92 LYS A CA 1
ATOM 702 C C . LYS A 1 92 ? -22.784 -1.667 10.142 1.00 83.69 92 LYS A C 1
ATOM 704 O O . LYS A 1 92 ? -23.055 -2.146 11.241 1.00 83.69 92 LYS A O 1
ATOM 709 N N . ALA A 1 93 ? -22.975 -2.328 9.000 1.00 85.75 93 ALA A N 1
ATOM 710 C CA . ALA A 1 93 ? -23.484 -3.696 8.960 1.00 85.75 93 ALA A CA 1
ATOM 711 C C . ALA A 1 93 ? -22.536 -4.664 9.690 1.00 85.75 93 ALA A C 1
ATOM 713 O O . ALA A 1 93 ? -22.967 -5.440 10.543 1.00 85.75 93 ALA A O 1
ATOM 714 N N . LEU A 1 94 ? -21.233 -4.558 9.434 1.00 84.44 94 LEU A N 1
ATOM 715 C CA . LEU A 1 94 ? -20.222 -5.415 10.042 1.00 84.44 94 LEU A CA 1
ATOM 716 C C . LEU A 1 94 ? -20.062 -5.140 11.547 1.00 84.44 94 LEU A C 1
ATOM 718 O O . LEU A 1 94 ? -19.980 -6.079 12.335 1.00 84.44 94 LEU A O 1
ATOM 722 N N . GLN A 1 95 ? -20.140 -3.873 11.965 1.00 84.19 95 GLN A N 1
ATOM 723 C CA . GLN A 1 95 ? -20.192 -3.483 13.377 1.00 84.19 95 GLN A CA 1
ATOM 724 C C . GLN A 1 95 ? -21.415 -4.068 14.088 1.00 84.19 95 GLN A C 1
ATOM 726 O O . GLN A 1 95 ? -21.280 -4.548 15.211 1.00 84.19 95 GLN A O 1
ATOM 731 N N . SER A 1 96 ? -22.585 -4.079 13.438 1.00 84.50 96 SER A N 1
ATOM 732 C CA . SER A 1 96 ? -23.806 -4.650 14.021 1.00 84.50 96 SER A CA 1
ATOM 733 C C . SER A 1 96 ? -23.731 -6.168 14.224 1.00 84.50 96 SER A C 1
ATOM 735 O O . SER A 1 96 ? -24.336 -6.684 15.160 1.00 84.50 96 SER A O 1
ATOM 737 N N . GLY A 1 97 ? -22.965 -6.875 13.384 1.00 84.06 97 GLY A N 1
ATOM 738 C CA . GLY A 1 97 ? -22.788 -8.326 13.480 1.00 84.06 97 GLY A CA 1
ATOM 739 C C . GLY A 1 97 ? -21.632 -8.763 14.385 1.00 84.06 97 GLY A C 1
ATOM 740 O O . GLY A 1 97 ? -21.767 -9.737 15.120 1.00 84.06 97 GLY A O 1
ATOM 741 N N . LEU A 1 98 ? -20.491 -8.064 14.333 1.00 82.25 98 LEU A N 1
ATOM 742 C CA . LEU A 1 98 ? -19.238 -8.490 14.975 1.00 82.25 98 LEU A CA 1
ATOM 743 C C . LEU A 1 98 ? -18.893 -7.743 16.275 1.00 82.25 98 LEU A C 1
ATOM 745 O O . LEU A 1 98 ? -18.003 -8.192 16.998 1.00 82.25 98 LEU A O 1
ATOM 749 N N . GLY A 1 99 ? -19.545 -6.617 16.588 1.00 84.50 99 GLY A N 1
ATOM 750 C CA . GLY A 1 99 ? -19.255 -5.842 17.803 1.00 84.50 99 GLY A CA 1
ATOM 751 C C . GLY A 1 99 ? -17.779 -5.423 17.890 1.00 84.50 99 GLY A C 1
ATOM 752 O O . GLY A 1 99 ? -17.225 -4.909 16.911 1.00 84.50 99 GLY A O 1
ATOM 753 N N . ALA A 1 100 ? -17.108 -5.682 19.024 1.00 78.62 100 ALA A N 1
ATOM 754 C CA . ALA A 1 100 ? -15.676 -5.391 19.184 1.00 78.62 100 ALA A CA 1
ATOM 755 C C . ALA A 1 100 ? -14.758 -6.096 18.176 1.00 78.62 100 ALA A C 1
ATOM 757 O O . ALA A 1 100 ? -13.677 -5.580 17.889 1.00 78.62 100 ALA A O 1
ATOM 758 N N . LEU A 1 101 ? -15.167 -7.231 17.593 1.00 83.31 101 LEU A N 1
ATOM 759 C CA . LEU A 1 101 ? -14.349 -7.938 16.602 1.00 83.31 101 LEU A CA 1
ATOM 760 C C . LEU A 1 101 ? -14.328 -7.255 15.234 1.00 83.31 101 LEU A C 1
ATOM 762 O O . LEU A 1 101 ? -13.522 -7.640 14.391 1.00 83.31 101 LEU A O 1
ATOM 766 N N . ASN A 1 102 ? -15.166 -6.243 14.989 1.00 83.56 102 ASN A N 1
ATOM 767 C CA . ASN A 1 102 ? -15.251 -5.584 13.687 1.00 83.56 102 ASN A CA 1
ATOM 768 C C . ASN A 1 102 ? -13.881 -5.103 13.176 1.00 83.56 102 ASN A C 1
ATOM 770 O O . ASN A 1 102 ? -13.531 -5.322 12.018 1.00 83.56 102 ASN A O 1
ATOM 774 N N . ARG A 1 103 ? -13.079 -4.482 14.052 1.00 81.50 103 ARG A N 1
ATOM 775 C CA . ARG A 1 103 ? -11.746 -3.978 13.688 1.00 81.50 103 ARG A CA 1
ATOM 776 C C . ARG A 1 103 ? -10.751 -5.113 13.445 1.00 81.50 103 ARG A C 1
ATOM 778 O O . ARG A 1 103 ? -10.004 -5.071 12.476 1.00 81.50 103 ARG A O 1
ATOM 785 N N . THR A 1 104 ? -10.793 -6.154 14.271 1.00 82.44 104 THR A N 1
ATOM 786 C CA . THR A 1 104 ? -9.975 -7.362 14.098 1.00 82.44 104 THR A CA 1
ATOM 787 C C . THR A 1 104 ? -10.294 -8.065 12.777 1.00 82.44 104 THR A C 1
ATOM 789 O O . THR A 1 104 ? -9.379 -8.398 12.032 1.00 82.44 104 THR A O 1
ATOM 792 N N . ALA A 1 105 ? -11.575 -8.224 12.435 1.00 85.25 105 ALA A N 1
ATOM 793 C CA . ALA A 1 105 ? -12.020 -8.844 11.187 1.00 85.25 105 ALA A CA 1
ATOM 794 C C . ALA A 1 105 ? -11.661 -8.008 9.947 1.00 85.25 105 ALA A C 1
ATOM 796 O O . ALA A 1 105 ? -11.245 -8.560 8.926 1.00 85.25 105 ALA A O 1
ATOM 797 N N . TYR A 1 106 ? -11.762 -6.679 10.047 1.00 84.62 106 TYR A N 1
ATOM 798 C CA . TYR A 1 106 ? -11.283 -5.753 9.020 1.00 84.62 106 TYR A CA 1
ATOM 799 C C . TYR A 1 106 ? -9.787 -5.946 8.739 1.00 84.62 106 TYR A C 1
ATOM 801 O O . TYR A 1 106 ? -9.384 -6.151 7.594 1.00 84.62 106 TYR A O 1
ATOM 809 N N . CYS A 1 107 ? -8.957 -5.923 9.787 1.00 85.56 107 CYS A N 1
ATOM 810 C CA . CYS A 1 107 ? -7.512 -6.093 9.654 1.00 85.56 107 CYS A CA 1
ATOM 811 C C . CYS A 1 107 ? -7.157 -7.484 9.121 1.00 85.56 107 CYS A C 1
ATOM 813 O O . CYS A 1 107 ? -6.343 -7.588 8.209 1.00 85.56 107 CYS A O 1
ATOM 815 N N . PHE A 1 108 ? -7.806 -8.532 9.636 1.00 87.12 108 PHE A N 1
ATOM 816 C CA . PHE A 1 108 ? -7.593 -9.907 9.194 1.00 87.12 108 PHE A CA 1
ATOM 817 C C . PHE A 1 108 ? -7.853 -10.064 7.694 1.00 87.12 108 PHE A C 1
ATOM 819 O O . PHE A 1 108 ? -6.980 -10.502 6.951 1.00 87.12 108 PHE A O 1
ATOM 826 N N . SER A 1 109 ? -9.041 -9.664 7.236 1.00 88.94 109 SER A N 1
ATOM 827 C CA . SER A 1 109 ? -9.433 -9.787 5.827 1.00 88.94 109 SER A CA 1
ATOM 828 C C . SER A 1 109 ? -8.558 -8.944 4.897 1.00 88.94 109 SER A C 1
ATOM 830 O O . SER A 1 109 ? -8.183 -9.424 3.828 1.00 88.94 109 SER A O 1
ATOM 832 N N . THR A 1 110 ? -8.160 -7.742 5.330 1.00 88.12 110 THR A N 1
ATOM 833 C CA . THR A 1 110 ? -7.209 -6.894 4.590 1.00 88.12 110 THR A CA 1
ATOM 834 C C . THR A 1 110 ? -5.864 -7.589 4.416 1.00 88.12 110 THR A C 1
ATOM 836 O O . THR A 1 110 ? -5.307 -7.620 3.321 1.00 88.12 110 THR A O 1
ATOM 839 N N . VAL A 1 111 ? -5.344 -8.188 5.486 1.00 90.19 111 VAL A N 1
ATOM 840 C CA . VAL A 1 111 ? -4.063 -8.891 5.433 1.00 90.19 111 VAL A CA 1
ATOM 841 C C . VAL A 1 111 ? -4.153 -10.182 4.621 1.00 90.19 111 VAL A C 1
ATOM 843 O O . VAL A 1 111 ? -3.214 -10.504 3.903 1.00 90.19 111 VAL A O 1
ATOM 846 N N . VAL A 1 112 ? -5.282 -10.893 4.646 1.00 93.19 112 VAL A N 1
ATOM 847 C CA . VAL A 1 112 ? -5.509 -12.037 3.748 1.00 93.19 112 VAL A CA 1
ATOM 848 C C . VAL A 1 112 ? -5.462 -11.599 2.282 1.00 93.19 112 VAL A C 1
ATOM 850 O O . VAL A 1 112 ? -4.763 -12.228 1.490 1.00 93.19 112 VAL A O 1
ATOM 853 N N . ALA A 1 113 ? -6.150 -10.512 1.916 1.00 92.81 113 ALA A N 1
ATOM 854 C CA . ALA A 1 113 ? -6.107 -9.975 0.555 1.00 92.81 113 ALA A CA 1
ATOM 855 C C . ALA A 1 113 ? -4.680 -9.565 0.147 1.00 92.81 113 ALA A C 1
ATOM 857 O O . ALA A 1 113 ? -4.246 -9.860 -0.966 1.00 92.81 113 ALA A O 1
ATOM 858 N N . LEU A 1 114 ? -3.920 -8.968 1.071 1.00 92.12 114 LEU A N 1
ATOM 859 C CA . LEU A 1 114 ? -2.516 -8.621 0.857 1.00 92.12 114 LEU A CA 1
ATOM 860 C C . LEU A 1 114 ? -1.624 -9.861 0.664 1.00 92.12 114 LEU A C 1
ATOM 862 O O . LEU A 1 114 ? -0.814 -9.887 -0.259 1.00 92.12 114 LEU A O 1
ATOM 866 N N . GLN A 1 115 ? -1.788 -10.911 1.477 1.00 93.94 115 GLN A N 1
ATOM 867 C CA . GLN A 1 115 ? -1.046 -12.169 1.311 1.00 93.94 115 GLN A CA 1
ATOM 868 C C . GLN A 1 115 ? -1.356 -12.822 -0.045 1.00 93.94 115 GLN A C 1
ATOM 870 O O . GLN A 1 115 ? -0.444 -13.323 -0.700 1.00 93.94 115 GLN A O 1
ATOM 875 N N . ILE A 1 116 ? -2.619 -12.796 -0.492 1.00 95.44 116 ILE A N 1
ATOM 876 C CA . ILE A 1 116 ? -3.021 -13.285 -1.821 1.00 95.44 116 ILE A CA 1
ATOM 877 C C . ILE A 1 116 ? -2.292 -12.492 -2.911 1.00 95.44 116 ILE A C 1
ATOM 879 O O . ILE A 1 116 ? -1.657 -13.102 -3.771 1.00 95.44 116 ILE A O 1
ATOM 883 N N . LEU A 1 117 ? -2.316 -11.158 -2.840 1.00 95.06 117 LEU A N 1
ATOM 884 C CA . LEU A 1 117 ? -1.599 -10.292 -3.778 1.00 95.06 117 LEU A CA 1
ATOM 885 C C . LEU A 1 117 ? -0.118 -10.668 -3.854 1.00 95.06 117 LEU A C 1
ATOM 887 O O . LEU A 1 117 ? 0.391 -10.921 -4.939 1.00 95.06 117 LEU A O 1
ATOM 891 N N . MET A 1 118 ? 0.567 -10.771 -2.714 1.00 93.50 118 MET A N 1
ATOM 892 C CA . MET A 1 118 ? 2.005 -11.058 -2.694 1.00 93.50 118 MET A CA 1
ATOM 893 C C . MET A 1 118 ? 2.345 -12.474 -3.161 1.00 93.50 118 MET A C 1
ATOM 895 O O . MET A 1 118 ? 3.392 -12.684 -3.775 1.00 93.50 118 MET A O 1
ATOM 899 N N . ARG A 1 119 ? 1.485 -13.457 -2.866 1.00 93.69 119 ARG A N 1
ATOM 900 C CA . ARG A 1 119 ? 1.728 -14.864 -3.201 1.00 93.69 119 ARG A CA 1
ATOM 901 C C . ARG A 1 119 ? 1.514 -15.163 -4.679 1.00 93.69 119 ARG A C 1
ATOM 903 O O . ARG A 1 119 ? 2.229 -16.006 -5.216 1.00 93.69 119 ARG A O 1
ATOM 910 N N . TYR A 1 120 ? 0.535 -14.512 -5.302 1.00 94.75 120 TYR A N 1
ATOM 911 C CA . TYR A 1 120 ? 0.170 -14.744 -6.699 1.00 94.75 120 TYR A CA 1
ATOM 912 C C . TYR A 1 120 ? 0.744 -13.704 -7.669 1.00 94.75 120 TYR A C 1
ATOM 914 O O . TYR A 1 120 ? 0.523 -13.840 -8.871 1.00 94.75 120 TYR A O 1
ATOM 922 N N . TRP A 1 121 ? 1.506 -12.727 -7.164 1.00 94.06 121 TRP A N 1
ATOM 923 C CA . TRP A 1 121 ? 2.193 -11.714 -7.966 1.00 94.06 121 TRP A CA 1
ATOM 924 C C . TRP A 1 121 ? 3.088 -12.329 -9.049 1.00 94.06 121 TRP A C 1
ATOM 926 O O . TRP A 1 121 ? 3.967 -13.144 -8.737 1.00 94.06 121 TRP A O 1
ATOM 936 N N . GLN A 1 122 ? 2.907 -11.901 -10.297 1.00 91.06 122 GLN A N 1
ATOM 937 C CA . GLN A 1 122 ? 3.617 -12.412 -11.466 1.00 91.06 122 GLN A CA 1
ATOM 938 C C . GLN A 1 122 ? 4.744 -11.449 -11.877 1.00 91.06 122 GLN A C 1
ATOM 940 O O . GLN A 1 122 ? 4.494 -10.457 -12.555 1.00 91.06 122 GLN A O 1
ATOM 945 N N . PRO A 1 123 ? 6.014 -11.712 -11.509 1.00 87.81 123 PRO A N 1
ATOM 946 C CA . PRO A 1 123 ? 7.115 -10.856 -11.945 1.00 87.81 123 PRO A CA 1
ATOM 947 C C . PRO A 1 123 ? 7.224 -10.857 -13.476 1.00 87.81 123 PRO A C 1
ATOM 949 O O . PRO A 1 123 ? 7.240 -11.917 -14.102 1.00 87.81 123 PRO A O 1
ATOM 952 N N . VAL A 1 124 ? 7.346 -9.675 -14.079 1.00 86.12 124 VAL A N 1
ATOM 953 C CA . VAL A 1 124 ? 7.481 -9.537 -15.534 1.00 86.12 124 VAL A CA 1
ATOM 954 C C . VAL A 1 124 ? 8.968 -9.478 -15.886 1.00 86.12 124 VAL A C 1
ATOM 956 O O . VAL A 1 124 ? 9.580 -8.414 -15.829 1.00 86.12 124 VAL A O 1
ATOM 959 N N . THR A 1 125 ? 9.554 -10.627 -16.235 1.00 81.62 125 THR A N 1
ATOM 960 C CA . THR A 1 125 ? 10.978 -10.752 -16.614 1.00 81.62 125 THR A CA 1
ATOM 961 C C . THR A 1 125 ? 11.232 -10.579 -18.111 1.00 81.62 125 THR A C 1
ATOM 963 O O . THR A 1 125 ? 12.321 -10.168 -18.505 1.00 81.62 125 THR A O 1
ATOM 966 N N . ASP A 1 126 ? 10.224 -10.865 -18.938 1.00 80.06 126 ASP A N 1
ATOM 967 C CA . ASP A 1 126 ? 10.335 -10.867 -20.406 1.00 80.06 126 ASP A CA 1
ATOM 968 C C . ASP A 1 126 ? 10.288 -9.451 -21.014 1.00 80.06 126 ASP A C 1
ATOM 970 O O . ASP A 1 126 ? 10.538 -9.261 -22.205 1.00 80.06 126 ASP A O 1
ATOM 974 N N . ALA A 1 127 ? 9.982 -8.436 -20.199 1.00 82.31 127 ALA A N 1
ATOM 975 C CA . ALA A 1 127 ? 9.987 -7.036 -20.603 1.00 82.31 127 ALA A CA 1
ATOM 976 C C . ALA A 1 127 ? 11.316 -6.342 -20.237 1.00 82.31 127 ALA A C 1
ATOM 978 O O . ALA A 1 127 ? 11.975 -6.719 -19.261 1.00 82.31 127 ALA A O 1
ATOM 979 N N . PRO A 1 128 ? 11.713 -5.294 -20.982 1.00 83.50 128 PRO A N 1
ATOM 980 C CA . PRO A 1 128 ? 12.812 -4.427 -20.574 1.00 83.50 128 PRO A CA 1
ATOM 981 C C . PRO A 1 128 ? 12.472 -3.678 -19.274 1.00 83.50 128 PRO A C 1
ATOM 983 O O . PRO A 1 128 ? 11.312 -3.377 -18.982 1.00 83.50 128 PRO A O 1
ATOM 986 N N . CYS A 1 129 ? 13.496 -3.349 -18.487 1.00 85.19 129 CYS A N 1
ATOM 987 C CA . CYS A 1 129 ? 13.332 -2.506 -17.305 1.00 85.19 129 CYS A CA 1
ATOM 988 C C . CYS A 1 129 ? 13.162 -1.046 -17.747 1.00 85.19 129 CYS A C 1
ATOM 990 O O . CYS A 1 129 ? 13.771 -0.616 -18.727 1.00 85.19 129 CYS A O 1
ATOM 992 N N . LEU A 1 130 ? 12.398 -0.247 -16.994 1.00 85.44 130 LEU A N 1
ATOM 993 C CA . LEU A 1 130 ? 12.333 1.200 -17.240 1.00 85.44 130 LEU A CA 1
ATOM 994 C C . LEU A 1 130 ? 13.696 1.851 -16.989 1.00 85.44 130 LEU A C 1
ATOM 996 O O . LEU A 1 130 ? 14.149 2.701 -17.751 1.00 85.44 130 LEU A O 1
ATOM 1000 N N . TRP A 1 131 ? 14.350 1.416 -15.916 1.00 84.50 131 TRP A N 1
ATOM 1001 C CA . TRP A 1 131 ? 15.731 1.751 -15.608 1.00 84.50 131 TRP A CA 1
ATOM 1002 C C . TRP A 1 131 ? 16.400 0.599 -14.853 1.00 84.50 131 TRP A C 1
ATOM 1004 O O . TRP A 1 131 ? 15.749 -0.179 -14.147 1.00 84.50 131 TRP A O 1
ATOM 1014 N N . SER A 1 132 ? 17.713 0.475 -15.007 1.00 84.19 132 SER A N 1
ATOM 1015 C CA . SER A 1 132 ? 18.525 -0.464 -14.241 1.00 84.19 132 SER A CA 1
ATOM 1016 C C . SER A 1 132 ? 19.943 0.079 -14.127 1.00 84.19 132 SER A C 1
ATOM 1018 O O . SER A 1 132 ? 20.604 0.338 -15.135 1.00 84.19 132 SER A O 1
ATOM 1020 N N . VAL A 1 133 ? 20.423 0.274 -12.899 1.00 82.56 133 VAL A N 1
ATOM 1021 C CA . VAL A 1 133 ? 21.783 0.769 -12.658 1.00 82.56 133 VAL A CA 1
ATOM 1022 C C . VAL A 1 133 ? 22.751 -0.413 -12.628 1.00 82.56 133 VAL A C 1
ATOM 1024 O O . VAL A 1 133 ? 22.954 -1.041 -11.591 1.00 82.56 133 VAL A O 1
ATOM 1027 N N . ARG A 1 134 ? 23.349 -0.722 -13.787 1.00 75.38 134 ARG A N 1
ATOM 1028 C CA . ARG A 1 134 ? 24.273 -1.864 -13.963 1.00 75.38 134 ARG A CA 1
ATOM 1029 C C . ARG A 1 134 ? 25.749 -1.471 -14.122 1.00 75.38 134 ARG A C 1
ATOM 1031 O O . ARG A 1 134 ? 26.619 -2.334 -14.076 1.00 75.38 134 ARG A O 1
ATOM 1038 N N . HIS A 1 135 ? 26.055 -0.186 -14.302 1.00 78.56 135 HIS A N 1
ATOM 1039 C CA . HIS A 1 135 ? 27.421 0.274 -14.577 1.00 78.56 135 HIS A CA 1
ATOM 1040 C C . HIS A 1 135 ? 28.253 0.443 -13.300 1.00 78.56 135 HIS A C 1
ATOM 1042 O O . HIS A 1 135 ? 27.813 1.077 -12.341 1.00 78.56 135 HIS A O 1
ATOM 1048 N N . ALA A 1 136 ? 29.482 -0.079 -13.296 1.00 78.25 136 ALA A N 1
ATOM 1049 C CA . ALA A 1 136 ? 30.427 0.142 -12.204 1.00 78.25 136 ALA A CA 1
ATOM 1050 C C . ALA A 1 136 ? 30.890 1.619 -12.162 1.00 78.25 136 ALA A C 1
ATOM 1052 O O . ALA A 1 136 ? 31.088 2.216 -13.221 1.00 78.25 136 ALA A O 1
ATOM 1053 N N . PRO A 1 137 ? 31.077 2.225 -10.970 1.00 80.38 137 PRO A N 1
ATOM 1054 C CA . PRO A 1 137 ? 30.935 1.633 -9.632 1.00 80.38 137 PRO A CA 1
ATOM 1055 C C . PRO A 1 137 ? 29.503 1.705 -9.063 1.00 80.38 137 PRO A C 1
ATOM 1057 O O . PRO A 1 137 ? 29.226 1.153 -7.997 1.00 80.38 137 PRO A O 1
ATOM 1060 N N . TRP A 1 138 ? 28.584 2.388 -9.748 1.00 83.19 138 TRP A N 1
ATOM 1061 C CA . TRP A 1 138 ? 27.217 2.642 -9.280 1.00 83.19 138 TRP A CA 1
ATOM 1062 C C . TRP A 1 138 ? 26.373 1.380 -9.099 1.00 83.19 138 TRP A C 1
ATOM 1064 O O . TRP A 1 138 ? 25.464 1.384 -8.272 1.00 83.19 138 TRP A O 1
ATOM 1074 N N . SER A 1 139 ? 26.718 0.291 -9.785 1.00 76.62 139 SER A N 1
ATOM 1075 C CA . SER A 1 139 ? 26.111 -1.030 -9.601 1.00 76.62 139 SER A CA 1
ATOM 1076 C C . SER A 1 139 ? 26.183 -1.551 -8.162 1.00 76.62 139 SER A C 1
ATOM 1078 O O . SER A 1 139 ? 25.338 -2.350 -7.779 1.00 76.62 139 SER A O 1
ATOM 1080 N N . VAL A 1 140 ? 27.141 -1.084 -7.349 1.00 79.75 140 VAL A N 1
ATOM 1081 C CA . VAL A 1 140 ? 27.267 -1.458 -5.927 1.00 79.75 140 VAL A CA 1
ATOM 1082 C C . VAL A 1 140 ? 26.737 -0.356 -5.009 1.00 79.75 140 VAL A C 1
ATOM 1084 O O . VAL A 1 140 ? 25.949 -0.623 -4.103 1.00 79.75 140 VAL A O 1
ATOM 1087 N N . TRP A 1 141 ? 27.132 0.898 -5.245 1.00 85.62 141 TRP A N 1
ATOM 1088 C CA . TRP A 1 141 ? 26.779 2.010 -4.354 1.00 85.62 141 TRP A CA 1
ATOM 1089 C C . TRP A 1 141 ? 25.292 2.369 -4.388 1.00 85.62 141 TRP A C 1
ATOM 1091 O O . TRP A 1 141 ? 24.724 2.714 -3.353 1.00 85.62 141 TRP A O 1
ATOM 1101 N N . PHE A 1 142 ? 24.643 2.273 -5.552 1.00 86.12 142 PHE A N 1
ATOM 1102 C CA . PHE A 1 142 ? 23.238 2.652 -5.684 1.00 86.12 142 PHE A CA 1
ATOM 1103 C C . PHE A 1 142 ? 22.283 1.663 -4.990 1.00 86.12 142 PHE A C 1
ATOM 1105 O O . PHE A 1 142 ? 21.439 2.124 -4.218 1.00 86.12 142 PHE A O 1
ATOM 1112 N N . PRO A 1 143 ? 22.425 0.326 -5.140 1.00 85.38 143 PRO A N 1
ATOM 1113 C CA . PRO A 1 143 ? 21.635 -0.623 -4.351 1.00 85.38 143 PRO A CA 1
ATOM 1114 C C . PRO A 1 143 ? 21.843 -0.486 -2.840 1.00 85.38 143 PRO A C 1
ATOM 1116 O O . PRO A 1 143 ? 20.874 -0.595 -2.092 1.00 85.38 143 PRO A O 1
ATOM 1119 N N . LEU A 1 144 ? 23.073 -0.202 -2.389 1.00 86.25 144 LEU A N 1
ATOM 1120 C CA . LEU A 1 144 ? 23.357 0.058 -0.973 1.00 86.25 144 LEU A CA 1
ATOM 1121 C C . LEU A 1 144 ? 22.618 1.300 -0.465 1.00 86.25 144 LEU A C 1
ATOM 1123 O O . LEU A 1 144 ? 21.997 1.246 0.593 1.00 86.25 144 LEU A O 1
ATOM 1127 N N . LEU A 1 145 ? 22.625 2.392 -1.235 1.00 89.56 145 LEU A N 1
ATOM 1128 C CA . LEU A 1 145 ? 21.878 3.602 -0.896 1.00 89.56 145 LEU A CA 1
ATOM 1129 C C . LEU A 1 145 ? 20.368 3.331 -0.820 1.00 89.56 145 LEU A C 1
ATOM 1131 O O . LEU A 1 145 ? 19.728 3.727 0.156 1.00 89.56 145 LEU A O 1
ATOM 1135 N N . CYS A 1 146 ? 19.809 2.622 -1.808 1.00 89.62 146 CYS A N 1
ATOM 1136 C CA . CYS A 1 146 ? 18.397 2.229 -1.806 1.00 89.62 146 CYS A CA 1
ATOM 1137 C C . CYS A 1 146 ? 18.069 1.374 -0.573 1.00 89.62 146 CYS A C 1
ATOM 1139 O O . CYS A 1 146 ? 17.077 1.628 0.104 1.00 89.62 146 CYS A O 1
ATOM 1141 N N . PHE A 1 147 ? 18.931 0.413 -0.224 1.00 88.81 147 PHE A N 1
ATOM 1142 C CA . PHE A 1 147 ? 18.776 -0.415 0.972 1.00 88.81 147 PHE A CA 1
ATOM 1143 C C . PHE A 1 147 ? 18.785 0.406 2.263 1.00 88.81 147 PHE A C 1
ATOM 1145 O O . PHE A 1 147 ? 17.890 0.239 3.091 1.00 88.81 147 PHE A O 1
ATOM 1152 N N . SER A 1 148 ? 19.749 1.314 2.434 1.00 89.75 148 SER A N 1
ATOM 1153 C CA . SER A 1 148 ? 19.825 2.180 3.614 1.00 89.75 148 SER A CA 1
ATOM 1154 C C . SER A 1 148 ? 18.592 3.072 3.752 1.00 89.75 148 SER A C 1
ATOM 1156 O O . SER A 1 148 ? 18.050 3.198 4.850 1.00 89.75 148 SER A O 1
ATOM 1158 N N . LEU A 1 149 ? 18.115 3.655 2.648 1.00 90.56 149 LEU A N 1
ATOM 1159 C CA . LEU A 1 149 ? 16.922 4.499 2.650 1.00 90.56 149 LEU A CA 1
ATOM 1160 C C . LEU A 1 149 ? 15.647 3.690 2.900 1.00 90.56 149 LEU A C 1
ATOM 1162 O O . LEU A 1 149 ? 14.816 4.116 3.698 1.00 90.56 149 LEU A O 1
ATOM 1166 N N . HIS A 1 150 ? 15.511 2.502 2.309 1.00 90.31 150 HIS A N 1
ATOM 1167 C CA . HIS A 1 150 ? 14.399 1.596 2.600 1.00 90.31 150 HIS A CA 1
ATOM 1168 C C . HIS A 1 150 ? 14.382 1.186 4.070 1.00 90.31 150 HIS A C 1
ATOM 1170 O O . HIS A 1 150 ? 13.333 1.239 4.707 1.00 90.31 150 HIS A O 1
ATOM 1176 N N . PHE A 1 151 ? 15.536 0.813 4.628 1.00 90.31 151 PHE A N 1
ATOM 1177 C CA . PHE A 1 151 ? 15.656 0.469 6.041 1.00 90.31 151 PHE A CA 1
ATOM 1178 C C . PHE A 1 151 ? 15.222 1.633 6.939 1.00 90.31 151 PHE A C 1
ATOM 1180 O O . PHE A 1 151 ? 14.440 1.431 7.867 1.00 90.31 151 PHE A O 1
ATOM 1187 N N . LEU A 1 152 ? 15.670 2.854 6.629 1.00 88.00 152 LEU A N 1
ATOM 1188 C CA . LEU A 1 152 ? 15.274 4.056 7.358 1.00 88.00 152 LEU A CA 1
ATOM 1189 C C . LEU A 1 152 ? 13.762 4.315 7.259 1.00 88.00 152 LEU A C 1
ATOM 1191 O O . LEU A 1 152 ? 13.124 4.543 8.284 1.00 88.00 152 LEU A O 1
ATOM 1195 N N . CYS A 1 153 ? 13.175 4.218 6.063 1.00 88.69 153 CYS A N 1
ATOM 1196 C CA . CYS A 1 153 ? 11.735 4.396 5.858 1.00 88.69 153 CYS A CA 1
ATOM 1197 C C . CYS A 1 153 ? 10.921 3.368 6.655 1.00 88.69 153 CYS A C 1
ATOM 1199 O O . CYS A 1 153 ? 9.975 3.734 7.346 1.00 88.69 153 CYS A O 1
ATOM 1201 N N . TRP A 1 154 ? 11.317 2.092 6.641 1.00 88.12 154 TRP A N 1
ATOM 1202 C CA . TRP A 1 154 ? 10.647 1.059 7.435 1.00 88.12 154 TRP A CA 1
ATOM 1203 C C . TRP A 1 154 ? 10.807 1.263 8.939 1.00 88.12 154 TRP A C 1
ATOM 1205 O O . TRP A 1 154 ? 9.853 1.043 9.682 1.00 88.12 154 TRP A O 1
ATOM 1215 N N . ALA A 1 155 ? 11.974 1.716 9.404 1.00 85.94 155 ALA A N 1
ATOM 1216 C CA . ALA A 1 155 ? 12.175 2.057 10.808 1.00 85.94 155 ALA A CA 1
ATOM 1217 C C . ALA A 1 155 ? 11.240 3.197 11.252 1.00 85.94 155 ALA A C 1
ATOM 1219 O O . ALA A 1 155 ? 10.657 3.124 12.338 1.00 85.94 155 ALA A O 1
ATOM 1220 N N . ILE A 1 156 ? 11.048 4.210 10.400 1.00 80.12 156 ILE A N 1
ATOM 1221 C CA . ILE A 1 156 ? 10.112 5.316 10.638 1.00 80.12 156 ILE A CA 1
ATOM 1222 C C . ILE A 1 156 ? 8.667 4.797 10.659 1.00 80.12 156 ILE A C 1
ATOM 1224 O O . ILE A 1 156 ? 7.980 5.004 11.658 1.00 80.12 156 ILE A O 1
ATOM 1228 N N . ILE A 1 157 ? 8.240 4.034 9.645 1.00 82.69 157 ILE A N 1
ATOM 1229 C CA . ILE A 1 157 ? 6.901 3.415 9.578 1.00 82.69 157 ILE A CA 1
ATOM 1230 C C . ILE A 1 157 ? 6.608 2.603 10.847 1.00 82.69 157 ILE A C 1
ATOM 1232 O O . ILE A 1 157 ? 5.581 2.799 11.494 1.00 82.69 157 ILE A O 1
ATOM 1236 N N . CYS A 1 158 ? 7.520 1.713 11.246 1.00 82.56 158 CYS A N 1
ATOM 1237 C CA . CYS A 1 158 ? 7.365 0.905 12.455 1.00 82.56 158 CYS A CA 1
ATOM 1238 C C . CYS A 1 158 ? 7.271 1.771 13.719 1.00 82.56 158 CYS A C 1
ATOM 1240 O O . CYS A 1 158 ? 6.458 1.484 14.596 1.00 82.56 158 CYS A O 1
ATOM 1242 N N . SER A 1 159 ? 8.056 2.848 13.809 1.00 77.56 159 SER A N 1
ATOM 1243 C CA . SER A 1 159 ? 8.005 3.779 14.945 1.00 77.56 159 SER A CA 1
ATOM 1244 C C . SER A 1 159 ? 6.656 4.496 15.031 1.00 77.56 159 SER A C 1
ATOM 1246 O O . SER A 1 159 ? 6.068 4.583 16.109 1.00 77.56 159 SER A O 1
ATOM 1248 N N . ILE A 1 160 ? 6.126 4.944 13.891 1.00 73.00 160 ILE A N 1
ATOM 1249 C CA . ILE A 1 160 ? 4.808 5.577 13.793 1.00 73.00 160 ILE A CA 1
ATOM 1250 C C . ILE A 1 160 ? 3.711 4.598 14.223 1.00 73.00 160 ILE A C 1
ATOM 1252 O O . ILE A 1 160 ? 2.874 4.944 15.057 1.00 73.00 160 ILE A O 1
ATOM 1256 N N . LEU A 1 161 ? 3.746 3.354 13.735 1.00 74.31 161 LEU A N 1
ATOM 1257 C CA . LEU A 1 161 ? 2.785 2.312 14.117 1.00 74.31 161 LEU A CA 1
ATOM 1258 C C . LEU A 1 161 ? 2.771 2.047 15.629 1.00 74.31 161 LEU A C 1
ATOM 1260 O O . LEU A 1 161 ? 1.702 1.845 16.205 1.00 74.31 161 LEU A O 1
ATOM 1264 N N . MET A 1 162 ? 3.935 2.073 16.280 1.00 74.38 162 MET A N 1
ATOM 1265 C CA . MET A 1 162 ? 4.031 1.922 17.735 1.00 74.38 162 MET A CA 1
ATOM 1266 C C . MET A 1 162 ? 3.420 3.117 18.476 1.00 74.38 162 MET A C 1
ATOM 1268 O O . MET A 1 162 ? 2.724 2.923 19.472 1.00 74.38 162 MET A O 1
ATOM 1272 N N . ILE A 1 163 ? 3.625 4.338 17.977 1.00 68.81 163 ILE A N 1
ATOM 1273 C CA . ILE A 1 163 ? 3.115 5.576 18.591 1.00 68.81 163 ILE A CA 1
ATOM 1274 C C . ILE A 1 163 ? 1.604 5.724 18.442 1.00 68.81 163 ILE A C 1
ATOM 1276 O O . ILE A 1 163 ? 0.935 6.194 19.361 1.00 68.81 163 ILE A O 1
ATOM 1280 N N . PHE A 1 164 ? 1.045 5.251 17.331 1.00 68.00 164 PHE A N 1
ATOM 1281 C CA . PHE A 1 164 ? -0.402 5.159 17.144 1.00 68.00 164 PHE A CA 1
ATOM 1282 C C . PHE A 1 164 ? -1.055 3.984 17.880 1.00 68.00 164 PHE A C 1
ATOM 1284 O O . PHE A 1 164 ? -2.249 3.746 17.689 1.00 68.00 164 PHE A O 1
ATOM 1291 N N . ASP A 1 165 ? -0.308 3.300 18.749 1.00 71.00 165 ASP A N 1
ATOM 1292 C CA . ASP A 1 165 ? -0.779 2.181 19.554 1.00 71.00 165 ASP A CA 1
ATOM 1293 C C . ASP A 1 165 ? -1.217 0.995 18.684 1.00 71.00 165 ASP A C 1
ATOM 1295 O O . ASP A 1 165 ? -2.399 0.749 18.431 1.00 71.00 165 ASP A O 1
ATOM 1299 N N . TYR A 1 166 ? -0.230 0.247 18.193 1.00 71.94 166 TYR A N 1
ATOM 1300 C CA . TYR A 1 166 ? -0.420 -0.882 17.279 1.00 71.94 166 TYR A CA 1
ATOM 1301 C C . TYR A 1 166 ? -1.530 -1.878 17.702 1.00 71.94 166 TYR A C 1
ATOM 1303 O O . TYR A 1 166 ? -2.367 -2.227 16.863 1.00 71.94 166 TYR A O 1
ATOM 1311 N N . PRO A 1 167 ? -1.652 -2.295 18.982 1.00 74.38 167 PRO A N 1
ATOM 1312 C CA . PRO A 1 167 ? -2.781 -3.117 19.431 1.00 74.38 167 PRO A CA 1
ATOM 1313 C C . PRO A 1 167 ? -4.153 -2.434 19.304 1.00 74.38 167 PRO A C 1
ATOM 1315 O O . PRO A 1 167 ? -5.156 -3.105 19.043 1.00 74.38 167 PRO A O 1
ATOM 1318 N N . GLU A 1 168 ? -4.231 -1.113 19.482 1.00 73.50 168 GLU A N 1
ATOM 1319 C CA . GLU A 1 168 ? -5.455 -0.348 19.231 1.00 73.50 168 GLU A CA 1
ATOM 1320 C C . GLU A 1 168 ? -5.794 -0.322 17.740 1.00 73.50 168 GLU A C 1
ATOM 1322 O O . GLU A 1 168 ? -6.965 -0.470 17.379 1.00 73.50 168 GLU A O 1
ATOM 1327 N N . LEU A 1 169 ? -4.778 -0.179 16.878 1.00 70.81 169 LEU A N 1
ATOM 1328 C CA . LEU A 1 169 ? -4.937 -0.174 15.425 1.00 70.81 169 LEU A CA 1
ATOM 1329 C C . LEU A 1 169 ? -5.516 -1.486 14.887 1.00 70.81 169 LEU A C 1
ATOM 1331 O O . LEU A 1 169 ? -6.315 -1.454 13.949 1.00 70.81 169 LEU A O 1
ATOM 1335 N N . LEU A 1 170 ? -5.173 -2.612 15.514 1.00 74.94 170 LEU A N 1
ATOM 1336 C CA . LEU A 1 170 ? -5.560 -3.955 15.072 1.00 74.94 170 LEU A CA 1
ATOM 1337 C C . LEU A 1 170 ? -6.823 -4.527 15.728 1.00 74.94 170 LEU A C 1
ATOM 1339 O O . LEU A 1 170 ? -7.201 -5.668 15.452 1.00 74.94 170 LEU A O 1
ATOM 1343 N N . GLY A 1 171 ? -7.508 -3.759 16.576 1.00 69.75 171 GLY A N 1
ATOM 1344 C CA . GLY A 1 171 ? -8.751 -4.215 17.205 1.00 69.75 171 GLY A CA 1
ATOM 1345 C C . GLY A 1 171 ? -8.576 -4.882 18.571 1.00 69.75 171 GLY A C 1
ATOM 1346 O O . GLY A 1 171 ? -9.568 -5.165 19.238 1.00 69.75 171 GLY A O 1
ATOM 1347 N N . PHE A 1 172 ? -7.338 -5.128 19.020 1.00 80.06 172 PHE A N 1
ATOM 1348 C CA . PHE A 1 172 ? -7.090 -5.856 20.268 1.00 80.06 172 PHE A CA 1
ATOM 1349 C C . PHE A 1 172 ? -7.591 -5.080 21.489 1.00 80.06 172 PHE A C 1
ATOM 1351 O O . PHE A 1 172 ? -8.227 -5.661 22.369 1.00 80.06 172 PHE A O 1
ATOM 1358 N N . LYS A 1 173 ? -7.375 -3.756 21.535 1.00 78.88 173 LYS A N 1
ATOM 1359 C CA . LYS A 1 173 ? -7.882 -2.934 22.646 1.00 78.88 173 LYS A CA 1
ATOM 1360 C C . LYS A 1 173 ? -9.403 -2.913 22.717 1.00 78.88 173 LYS A C 1
ATOM 1362 O O . LYS A 1 173 ? -9.942 -2.948 23.815 1.00 78.88 173 LYS A O 1
ATOM 1367 N N . GLN A 1 174 ? -10.090 -2.896 21.578 1.00 80.38 174 GLN A N 1
ATOM 1368 C CA . GLN A 1 174 ? -11.552 -2.920 21.514 1.00 80.38 174 GLN A CA 1
ATOM 1369 C C . GLN A 1 174 ? -12.086 -4.208 22.156 1.00 80.38 174 GLN A C 1
ATOM 1371 O O . GLN A 1 174 ? -12.991 -4.160 22.985 1.00 80.38 174 GLN A O 1
ATOM 1376 N N . VAL A 1 175 ? -11.453 -5.347 21.867 1.00 79.19 175 VAL A N 1
ATOM 1377 C CA . VAL A 1 175 ? -11.806 -6.644 22.464 1.00 79.19 175 VAL A CA 1
ATOM 1378 C C . VAL A 1 175 ? -11.441 -6.714 23.949 1.00 79.19 175 VAL A C 1
ATOM 1380 O O . VAL A 1 175 ? -12.232 -7.204 24.756 1.00 79.19 175 VAL A O 1
ATOM 1383 N N . TYR A 1 176 ? -10.271 -6.200 24.333 1.00 80.19 176 TYR A N 1
ATOM 1384 C CA . TYR A 1 176 ? -9.832 -6.153 25.728 1.00 80.19 176 TYR A CA 1
ATOM 1385 C C . TYR A 1 176 ? -10.769 -5.299 26.599 1.00 80.19 176 TYR A C 1
ATOM 1387 O O . TYR A 1 176 ? -11.196 -5.742 27.666 1.00 80.19 176 TYR A O 1
ATOM 1395 N N . TYR A 1 177 ? -11.151 -4.111 26.124 1.00 79.19 177 TYR A N 1
ATOM 1396 C CA . TYR A 1 177 ? -12.060 -3.209 26.833 1.00 79.19 177 TYR A CA 1
ATOM 1397 C C . TYR A 1 177 ? -13.479 -3.780 26.918 1.00 79.19 177 TYR A C 1
ATOM 1399 O O . TYR A 1 177 ? -14.114 -3.655 27.965 1.00 79.19 177 TYR A O 1
ATOM 1407 N N . GLU A 1 178 ? -13.959 -4.476 25.880 1.00 79.19 178 GLU A N 1
ATOM 1408 C CA . GLU A 1 178 ? -15.244 -5.181 25.944 1.00 79.19 178 GLU A CA 1
ATOM 1409 C C . GLU A 1 178 ? -15.212 -6.327 26.971 1.00 79.19 178 GLU A C 1
ATOM 1411 O O . GLU A 1 178 ? -16.155 -6.500 27.745 1.00 79.19 178 GLU A O 1
ATOM 1416 N N . CYS A 1 179 ? -14.101 -7.066 27.067 1.00 79.25 179 CYS A N 1
ATOM 1417 C CA . CYS A 1 179 ? -13.936 -8.115 28.078 1.00 79.25 179 CYS A CA 1
ATOM 1418 C C . CYS A 1 179 ? -13.933 -7.571 29.516 1.00 79.25 179 CYS A C 1
ATOM 1420 O O . CYS A 1 179 ? -14.403 -8.268 30.423 1.00 79.25 179 CYS A O 1
ATOM 1422 N N . LEU A 1 180 ? -13.429 -6.347 29.714 1.00 77.75 180 LEU A N 1
ATOM 1423 C CA . LEU A 1 180 ? -13.411 -5.638 30.998 1.00 77.75 180 LEU A CA 1
ATOM 1424 C C . LEU A 1 180 ? -14.686 -4.826 31.283 1.00 77.75 180 LEU A C 1
ATOM 1426 O O . LEU A 1 180 ? -14.860 -4.359 32.405 1.00 77.75 180 LEU A O 1
ATOM 1430 N N . GLY A 1 181 ? -15.581 -4.666 30.304 1.00 73.38 181 GLY A N 1
ATOM 1431 C CA . GLY A 1 181 ? -16.792 -3.850 30.439 1.00 73.38 181 GLY A CA 1
ATOM 1432 C C . GLY A 1 181 ? -16.536 -2.338 30.450 1.00 73.38 181 GLY A C 1
ATOM 1433 O O . GLY A 1 181 ? -17.352 -1.594 30.981 1.00 73.38 181 GLY A O 1
ATOM 1434 N N . LEU A 1 182 ? -15.414 -1.881 29.882 1.00 66.50 182 LEU A N 1
ATOM 1435 C CA . LEU A 1 182 ? -14.969 -0.479 29.902 1.00 66.50 182 LEU A CA 1
ATOM 1436 C C . LEU A 1 182 ? -15.494 0.369 28.722 1.00 66.50 182 LEU A C 1
ATOM 1438 O O . LEU A 1 182 ? -15.203 1.560 28.651 1.00 66.50 182 LEU A O 1
ATOM 1442 N N . GLY A 1 183 ? -16.273 -0.216 27.805 1.00 66.25 183 GLY A N 1
ATOM 1443 C CA . GLY A 1 183 ? -16.800 0.482 26.621 1.00 66.25 183 GLY A CA 1
ATOM 1444 C C . GLY A 1 183 ? -15.765 0.686 25.503 1.00 66.25 183 GLY A C 1
ATOM 1445 O O . GLY A 1 183 ? -14.704 0.069 25.513 1.00 66.25 183 GLY A O 1
ATOM 1446 N N . ASP A 1 184 ? -16.077 1.517 24.501 1.00 66.50 184 ASP A N 1
ATOM 1447 C CA . ASP A 1 184 ? -15.200 1.733 23.336 1.00 66.50 184 ASP A CA 1
ATOM 1448 C C . ASP A 1 184 ? -13.953 2.569 23.714 1.00 66.50 184 ASP A C 1
ATOM 1450 O O . ASP A 1 184 ? -14.087 3.688 24.219 1.00 66.50 184 ASP A O 1
ATOM 1454 N N . PRO A 1 185 ? -12.718 2.097 23.456 1.00 60.09 185 PRO A N 1
ATOM 1455 C CA . PRO A 1 185 ? -11.509 2.888 23.696 1.00 60.09 185 PRO A CA 1
ATOM 1456 C C . PRO A 1 185 ? -11.484 4.227 22.933 1.00 60.09 185 PRO A C 1
ATOM 1458 O O . PRO A 1 185 ? -10.864 5.179 23.409 1.00 60.09 185 PRO A O 1
ATOM 1461 N N . LEU A 1 186 ? -12.185 4.355 21.796 1.00 58.97 186 LEU A N 1
ATOM 1462 C CA . LEU A 1 186 ? -12.237 5.607 21.027 1.00 58.97 186 LEU A CA 1
ATOM 1463 C C . LEU A 1 186 ? -12.990 6.737 21.744 1.00 58.97 186 LEU A C 1
ATOM 1465 O O . LEU A 1 186 ? -12.633 7.900 21.555 1.00 58.97 186 LEU A O 1
ATOM 1469 N N . SER A 1 187 ? -13.967 6.431 22.608 1.00 59.44 187 SER A N 1
ATOM 1470 C CA . SER A 1 187 ? -14.736 7.457 23.333 1.00 59.44 187 SER A CA 1
ATOM 1471 C C . SER A 1 187 ? -13.909 8.211 24.378 1.00 59.44 187 SER A C 1
ATOM 1473 O O . SER A 1 187 ? -14.346 9.241 24.882 1.00 59.44 187 SER A O 1
ATOM 1475 N N . HIS A 1 188 ? -12.715 7.708 24.697 1.00 58.81 188 HIS A N 1
ATOM 1476 C CA . HIS A 1 188 ? -11.814 8.275 25.695 1.00 58.81 188 HIS A CA 1
ATOM 1477 C C . HIS A 1 188 ? -10.800 9.271 25.097 1.00 58.81 188 HIS A C 1
ATOM 1479 O O . HIS A 1 188 ? -10.087 9.941 25.844 1.00 58.81 188 HIS A O 1
ATOM 1485 N N . LYS A 1 189 ? -10.716 9.394 23.760 1.00 60.78 189 LYS A N 1
ATOM 1486 C CA . LYS A 1 189 ? -9.811 10.343 23.081 1.00 60.78 189 LYS A CA 1
ATOM 1487 C C . LYS A 1 189 ? -10.442 11.729 22.943 1.00 60.78 189 LYS A C 1
ATOM 1489 O O . LYS A 1 189 ? -11.653 11.847 22.778 1.00 60.78 189 LYS A O 1
ATOM 1494 N N . SER A 1 190 ? -9.616 12.779 22.962 1.00 66.12 190 SER A N 1
ATOM 1495 C CA . SER A 1 190 ? -10.094 14.158 22.801 1.00 66.12 190 SER A CA 1
ATOM 1496 C C . SER A 1 190 ? -10.741 14.376 21.419 1.00 66.12 190 SER A C 1
ATOM 1498 O O . SER A 1 190 ? -10.298 13.770 20.438 1.00 66.12 190 SER A O 1
ATOM 1500 N N . PRO A 1 191 ? -11.745 15.267 21.291 1.00 64.25 191 PRO A N 1
ATOM 1501 C CA . PRO A 1 191 ? -12.417 15.525 20.012 1.00 64.25 191 PRO A CA 1
ATOM 1502 C C . PRO A 1 191 ? -11.463 15.952 18.885 1.00 64.25 191 PRO A C 1
ATOM 1504 O O . PRO A 1 191 ? -11.647 15.564 17.734 1.00 64.25 191 PRO A O 1
ATOM 1507 N N . GLY A 1 192 ? -10.405 16.703 19.218 1.00 60.06 192 GLY A N 1
ATOM 1508 C CA . GLY A 1 192 ? -9.367 17.101 18.262 1.00 60.06 192 GLY A CA 1
ATOM 1509 C C . GLY A 1 192 ? -8.554 15.915 17.735 1.00 60.06 192 GLY A C 1
ATOM 1510 O O . GLY A 1 192 ? -8.338 15.811 16.531 1.00 60.06 192 GLY A O 1
ATOM 1511 N N . ALA A 1 193 ? -8.185 14.974 18.610 1.00 57.97 193 ALA A N 1
ATOM 1512 C CA . ALA A 1 193 ? -7.474 13.761 18.214 1.00 57.97 193 ALA A CA 1
ATOM 1513 C C . ALA A 1 193 ? -8.359 12.819 17.381 1.00 57.97 193 ALA A C 1
ATOM 1515 O O . ALA A 1 193 ? -7.881 12.221 16.422 1.00 57.97 193 ALA A O 1
ATOM 1516 N N . GLN A 1 194 ? -9.654 12.715 17.702 1.00 63.22 194 GLN A N 1
ATOM 1517 C CA . GLN A 1 194 ? -10.609 11.938 16.903 1.00 63.22 194 GLN A CA 1
ATOM 1518 C C . GLN A 1 194 ? -10.768 12.517 15.491 1.00 63.22 194 GLN A C 1
ATOM 1520 O O . GLN A 1 194 ? -10.738 11.769 14.515 1.00 63.22 194 GLN A O 1
ATOM 1525 N N . ARG A 1 195 ? -10.879 13.847 15.376 1.00 64.75 195 ARG A N 1
ATOM 1526 C CA . ARG A 1 195 ? -10.968 14.544 14.086 1.00 64.75 195 ARG A CA 1
ATOM 1527 C C . ARG A 1 195 ? -9.702 14.344 13.256 1.00 64.75 195 ARG A C 1
ATOM 1529 O O . ARG A 1 195 ? -9.798 13.907 12.112 1.00 64.75 195 ARG A O 1
ATOM 1536 N N . LEU A 1 196 ? -8.530 14.538 13.863 1.00 60.81 196 LEU A N 1
ATOM 1537 C CA . LEU A 1 196 ? -7.246 14.290 13.210 1.00 60.81 196 LEU A CA 1
ATOM 1538 C C . LEU A 1 196 ? -7.143 12.848 12.695 1.00 60.81 196 LEU A C 1
ATOM 1540 O O . LEU A 1 196 ? -6.843 12.650 11.526 1.00 60.81 196 LEU A O 1
ATOM 1544 N N . LEU A 1 197 ? -7.448 11.847 13.527 1.00 62.78 197 LEU A N 1
ATOM 1545 C CA . LEU A 1 197 ? -7.414 10.431 13.135 1.00 62.78 197 LEU A CA 1
ATOM 1546 C C . LEU A 1 197 ? -8.429 10.084 12.035 1.00 62.78 197 LEU A C 1
ATOM 1548 O O . LEU A 1 197 ? -8.210 9.148 11.273 1.00 62.78 197 LEU A O 1
ATOM 1552 N N . SER A 1 198 ? -9.543 10.813 11.946 1.00 63.00 198 SER A N 1
ATOM 1553 C CA . SER A 1 198 ? -10.542 10.601 10.894 1.00 63.00 198 SER A CA 1
ATOM 1554 C C . SER A 1 198 ? -10.132 11.182 9.536 1.00 63.00 198 SER A C 1
ATOM 1556 O O . SER A 1 198 ? -10.526 10.647 8.499 1.00 63.00 198 SER A O 1
ATOM 1558 N N . HIS A 1 199 ? -9.333 12.253 9.536 1.00 60.75 199 HIS A N 1
ATOM 1559 C CA . HIS A 1 199 ? -8.884 12.941 8.322 1.00 60.75 199 HIS A CA 1
ATOM 1560 C C . HIS A 1 199 ? -7.499 12.469 7.854 1.00 60.75 199 HIS A C 1
ATOM 1562 O O . HIS A 1 199 ? -7.227 12.411 6.653 1.00 60.75 199 HIS A O 1
ATOM 1568 N N . LEU A 1 200 ? -6.635 12.076 8.791 1.00 58.88 200 LEU A N 1
ATOM 1569 C CA . LEU A 1 200 ? -5.301 11.543 8.545 1.00 58.88 200 LEU A CA 1
ATOM 1570 C C . LEU A 1 200 ? -5.390 10.018 8.407 1.00 58.88 200 LEU A C 1
ATOM 1572 O O . LEU A 1 200 ? -5.033 9.261 9.307 1.00 58.88 200 LEU A O 1
ATOM 1576 N N . ARG A 1 201 ? -5.945 9.575 7.270 1.00 63.28 201 ARG A N 1
ATOM 1577 C CA . ARG A 1 201 ? -6.203 8.150 7.004 1.00 63.28 201 ARG A CA 1
ATOM 1578 C C . ARG A 1 201 ? -4.921 7.320 6.888 1.00 63.28 201 ARG A C 1
ATOM 1580 O O . ARG A 1 201 ? -4.943 6.148 7.256 1.00 63.28 201 ARG A O 1
ATOM 1587 N N . HIS A 1 202 ? -3.815 7.918 6.435 1.00 63.03 202 HIS A N 1
ATOM 1588 C CA . HIS A 1 202 ? -2.555 7.208 6.202 1.00 63.03 202 HIS A CA 1
ATOM 1589 C C . HIS A 1 202 ? -1.325 8.025 6.668 1.00 63.03 202 HIS A C 1
ATOM 1591 O O . HIS A 1 202 ? -0.742 8.771 5.884 1.00 63.03 202 HIS A O 1
ATOM 1597 N N . PRO A 1 203 ? -0.886 7.877 7.933 1.00 63.28 203 PRO A N 1
ATOM 1598 C CA . PRO A 1 203 ? 0.311 8.531 8.490 1.00 63.28 203 PRO A CA 1
ATOM 1599 C C . PRO A 1 203 ? 1.635 7.892 8.021 1.00 63.28 203 PRO A C 1
ATOM 1601 O O . PRO A 1 203 ? 2.555 7.745 8.803 1.00 63.28 203 PRO A O 1
ATOM 1604 N N . VAL A 1 204 ? 1.710 7.345 6.806 1.00 74.69 204 VAL A N 1
ATOM 1605 C CA . VAL A 1 204 ? 2.912 6.617 6.323 1.00 74.69 204 VAL A CA 1
ATOM 1606 C C . VAL A 1 204 ? 3.116 6.757 4.811 1.00 74.69 204 VAL A C 1
ATOM 1608 O O . VAL A 1 204 ? 3.772 5.940 4.163 1.00 74.69 204 VAL A O 1
ATOM 1611 N N . CYS A 1 205 ? 2.475 7.753 4.199 1.00 76.44 205 CYS A N 1
ATOM 1612 C CA . CYS A 1 205 ? 2.404 7.871 2.742 1.00 76.44 205 CYS A CA 1
ATOM 1613 C C . CYS A 1 205 ? 3.731 8.238 2.105 1.00 76.44 205 CYS A C 1
ATOM 1615 O O . CYS A 1 205 ? 4.029 7.768 1.008 1.00 76.44 205 CYS A O 1
ATOM 1617 N N . LEU A 1 206 ? 4.514 9.075 2.784 1.00 79.00 206 LEU A N 1
ATOM 1618 C CA . LEU A 1 206 ? 5.787 9.545 2.264 1.00 79.00 206 LEU A CA 1
ATOM 1619 C C . LEU A 1 206 ? 6.802 8.399 2.235 1.00 79.00 206 LEU A C 1
ATOM 1621 O O . LEU A 1 206 ? 7.424 8.142 1.207 1.00 79.00 206 LEU A O 1
ATOM 1625 N N . GLU A 1 207 ? 6.921 7.675 3.342 1.00 85.31 207 GLU A N 1
ATOM 1626 C CA . GLU A 1 207 ? 7.837 6.556 3.530 1.00 85.31 207 GLU A CA 1
ATOM 1627 C C . GLU A 1 207 ? 7.483 5.404 2.589 1.00 85.31 207 GLU A C 1
ATOM 1629 O O . GLU A 1 207 ? 8.366 4.864 1.923 1.00 85.31 207 GLU A O 1
ATOM 1634 N N . LEU A 1 208 ? 6.192 5.060 2.478 1.00 85.88 208 LEU A N 1
ATOM 1635 C CA . LEU A 1 208 ? 5.732 4.062 1.511 1.00 85.88 208 LEU A CA 1
ATOM 1636 C C . LEU A 1 208 ? 5.976 4.518 0.071 1.00 85.88 208 LEU A C 1
ATOM 1638 O O . LEU A 1 208 ? 6.403 3.707 -0.745 1.00 85.88 208 LEU A O 1
ATOM 1642 N N . GLY A 1 209 ? 5.768 5.798 -0.245 1.00 86.75 209 GLY A N 1
ATOM 1643 C CA . GLY A 1 209 ? 6.085 6.355 -1.558 1.00 86.75 209 GLY A CA 1
ATOM 1644 C C . GLY A 1 209 ? 7.564 6.186 -1.908 1.00 86.75 209 GLY A C 1
ATOM 1645 O O . GLY A 1 209 ? 7.890 5.661 -2.971 1.00 86.75 209 GLY A O 1
ATOM 1646 N N . ILE A 1 210 ? 8.469 6.544 -0.994 1.00 88.12 210 ILE A N 1
ATOM 1647 C CA . ILE A 1 210 ? 9.913 6.348 -1.189 1.00 88.12 210 ILE A CA 1
ATOM 1648 C C . ILE A 1 210 ? 10.219 4.865 -1.417 1.00 88.12 210 ILE A C 1
ATOM 1650 O O . ILE A 1 210 ? 10.882 4.528 -2.391 1.00 88.12 210 ILE A O 1
ATOM 1654 N N . VAL A 1 211 ? 9.693 3.978 -0.572 1.00 91.12 211 VAL A N 1
ATOM 1655 C CA . VAL A 1 211 ? 9.949 2.531 -0.646 1.00 91.12 211 VAL A CA 1
ATOM 1656 C C . VAL A 1 211 ? 9.403 1.884 -1.930 1.00 91.12 211 VAL A C 1
ATOM 1658 O O . VAL A 1 211 ? 9.950 0.885 -2.400 1.00 91.12 211 VAL A O 1
ATOM 1661 N N . LEU A 1 212 ? 8.331 2.430 -2.511 1.00 90.56 212 LEU A N 1
ATOM 1662 C CA . LEU A 1 212 ? 7.746 1.935 -3.760 1.00 90.56 212 LEU A CA 1
ATOM 1663 C C . LEU A 1 212 ? 8.550 2.351 -4.998 1.00 90.56 212 LEU A C 1
ATOM 1665 O O . LEU A 1 212 ? 8.663 1.563 -5.936 1.00 90.56 212 LEU A O 1
ATOM 1669 N N . TRP A 1 213 ? 9.095 3.571 -5.014 1.00 91.12 213 TRP A N 1
ATOM 1670 C CA . TRP A 1 213 ? 9.750 4.140 -6.198 1.00 91.12 213 TRP A CA 1
ATOM 1671 C C . TRP A 1 213 ? 11.279 4.030 -6.184 1.00 91.12 213 TRP A C 1
ATOM 1673 O O . TRP A 1 213 ? 11.896 3.968 -7.249 1.00 91.12 213 TRP A O 1
ATOM 1683 N N . LEU A 1 214 ? 11.910 3.998 -5.008 1.00 90.06 214 LEU A N 1
ATOM 1684 C CA . LEU A 1 214 ? 13.366 4.023 -4.868 1.00 90.06 214 LEU A CA 1
ATOM 1685 C C . LEU A 1 214 ? 13.986 2.625 -5.019 1.00 90.06 214 LEU A C 1
ATOM 1687 O O . LEU A 1 214 ? 14.481 2.018 -4.074 1.00 90.06 214 LEU A O 1
ATOM 1691 N N . LEU A 1 215 ? 13.981 2.110 -6.245 1.00 87.88 215 LEU A N 1
ATOM 1692 C CA . LEU A 1 215 ? 14.488 0.776 -6.560 1.00 87.88 215 LEU A CA 1
ATOM 1693 C C . LEU A 1 215 ? 15.725 0.833 -7.470 1.00 87.88 215 LEU A C 1
ATOM 1695 O O . LEU A 1 215 ? 15.768 1.653 -8.388 1.00 87.88 215 LEU A O 1
ATOM 1699 N N . PRO A 1 216 ? 16.714 -0.068 -7.284 1.00 85.44 216 PRO A N 1
ATOM 1700 C CA . PRO A 1 216 ? 17.916 -0.106 -8.121 1.00 85.44 216 PRO A CA 1
ATOM 1701 C C . PRO A 1 216 ? 17.629 -0.487 -9.582 1.00 85.44 216 PRO A C 1
ATOM 1703 O O . PRO A 1 216 ? 18.376 -0.123 -10.494 1.00 85.44 216 PRO A O 1
ATOM 1706 N N . ALA A 1 217 ? 16.542 -1.228 -9.792 1.00 83.88 217 ALA A N 1
ATOM 1707 C CA . ALA A 1 217 ? 15.962 -1.529 -11.087 1.00 83.88 217 ALA A CA 1
ATOM 1708 C C . ALA A 1 217 ? 14.434 -1.504 -10.952 1.00 83.88 217 ALA A C 1
ATOM 1710 O O . ALA A 1 217 ? 13.891 -2.036 -9.982 1.00 83.88 217 ALA A O 1
ATOM 1711 N N . LEU A 1 218 ? 13.750 -0.886 -11.914 1.00 87.50 218 LEU A N 1
ATOM 1712 C CA . LEU A 1 218 ? 12.287 -0.796 -11.944 1.00 87.50 218 LEU A CA 1
ATOM 1713 C C . LEU A 1 218 ? 11.770 -1.566 -13.155 1.00 87.50 218 LEU A C 1
ATOM 1715 O O . LEU A 1 218 ? 11.860 -1.093 -14.290 1.00 87.50 218 LEU A O 1
ATOM 1719 N N . SER A 1 219 ? 11.263 -2.768 -12.889 1.00 88.50 219 SER A N 1
ATOM 1720 C CA . SER A 1 219 ? 10.554 -3.599 -13.860 1.00 88.50 219 SER A CA 1
ATOM 1721 C C . SER A 1 219 ? 9.124 -3.100 -14.074 1.00 88.50 219 SER A C 1
ATOM 1723 O O . SER A 1 219 ? 8.609 -2.263 -13.324 1.00 88.50 219 SER A O 1
ATOM 1725 N N . LEU A 1 220 ? 8.468 -3.623 -15.109 1.00 89.00 220 LEU A N 1
ATOM 1726 C CA . LEU A 1 220 ? 7.124 -3.200 -15.492 1.00 89.00 220 LEU A CA 1
ATOM 1727 C C . LEU A 1 220 ? 6.062 -3.543 -14.433 1.00 89.00 220 LEU A C 1
ATOM 1729 O O . LEU A 1 220 ? 5.213 -2.706 -14.133 1.00 89.00 220 LEU A O 1
ATOM 1733 N N . ASP A 1 221 ? 6.142 -4.723 -13.813 1.00 90.00 221 ASP A N 1
ATOM 1734 C CA . ASP A 1 221 ? 5.250 -5.112 -12.712 1.00 90.00 221 ASP A CA 1
ATOM 1735 C C . ASP A 1 221 ? 5.429 -4.192 -11.496 1.00 90.00 221 ASP A C 1
ATOM 1737 O O . ASP A 1 221 ? 4.460 -3.730 -10.892 1.00 90.00 221 ASP A O 1
ATOM 1741 N N . ARG A 1 222 ? 6.674 -3.826 -11.170 1.00 90.81 222 ARG A N 1
ATOM 1742 C CA . ARG A 1 222 ? 6.961 -2.902 -10.066 1.00 90.81 222 ARG A CA 1
ATOM 1743 C C . ARG A 1 222 ? 6.470 -1.496 -10.343 1.00 90.81 222 ARG A C 1
ATOM 1745 O O . ARG A 1 222 ? 5.968 -0.856 -9.426 1.00 90.81 222 ARG A O 1
ATOM 1752 N N . LEU A 1 223 ? 6.569 -1.036 -11.586 1.00 91.69 223 LEU A N 1
ATOM 1753 C CA . LEU A 1 223 ? 5.989 0.236 -11.995 1.00 91.69 223 LEU A CA 1
ATOM 1754 C C . LEU A 1 223 ? 4.463 0.222 -11.836 1.00 91.69 223 LEU A C 1
ATOM 1756 O O . LEU A 1 223 ? 3.905 1.176 -11.298 1.00 91.69 223 LEU A O 1
ATOM 1760 N N . LEU A 1 224 ? 3.795 -0.864 -12.244 1.00 93.50 224 LEU A N 1
ATOM 1761 C CA . LEU A 1 224 ? 2.351 -1.033 -12.065 1.00 93.50 224 LEU A CA 1
ATOM 1762 C C . LEU A 1 224 ? 1.966 -0.999 -10.579 1.00 93.50 224 LEU A C 1
ATOM 1764 O O . LEU A 1 224 ? 1.049 -0.270 -10.194 1.00 93.50 224 LEU A O 1
ATOM 1768 N N . LEU A 1 225 ? 2.693 -1.737 -9.739 1.00 93.06 225 LEU A N 1
ATOM 1769 C CA . LEU A 1 225 ? 2.513 -1.762 -8.288 1.00 93.06 225 LEU A CA 1
ATOM 1770 C C . LEU A 1 225 ? 2.707 -0.375 -7.660 1.00 93.06 225 LEU A C 1
ATOM 1772 O O . LEU A 1 225 ? 1.825 0.109 -6.950 1.00 93.06 225 LEU A O 1
ATOM 1776 N N . ALA A 1 226 ? 3.843 0.271 -7.935 1.00 92.62 226 ALA A N 1
ATOM 1777 C CA . ALA A 1 226 ? 4.199 1.573 -7.383 1.00 92.62 226 ALA A CA 1
ATOM 1778 C C . ALA A 1 226 ? 3.222 2.658 -7.840 1.00 92.62 226 ALA A C 1
ATOM 1780 O O . ALA A 1 226 ? 2.721 3.413 -7.010 1.00 92.62 226 ALA A O 1
ATOM 1781 N N . GLY A 1 227 ? 2.894 2.697 -9.133 1.00 92.44 227 GLY A N 1
ATOM 1782 C CA . GLY A 1 227 ? 1.935 3.635 -9.708 1.00 92.44 227 GLY A CA 1
ATOM 1783 C C . GLY A 1 227 ? 0.539 3.472 -9.117 1.00 92.44 227 GLY A C 1
ATOM 1784 O O . GLY A 1 227 ? -0.055 4.454 -8.669 1.00 92.44 227 GLY A O 1
ATOM 1785 N N . THR A 1 228 ? 0.034 2.238 -9.046 1.00 91.38 228 THR A N 1
ATOM 1786 C CA . THR A 1 228 ? -1.318 1.966 -8.538 1.00 91.38 228 THR A CA 1
ATOM 1787 C C . THR A 1 228 ? -1.428 2.278 -7.048 1.00 91.38 228 THR A C 1
ATOM 1789 O O . THR A 1 228 ? -2.336 3.004 -6.645 1.00 91.38 228 THR A O 1
ATOM 1792 N N . LEU A 1 229 ? -0.485 1.806 -6.225 1.00 88.88 229 LEU A N 1
ATOM 1793 C CA . LEU A 1 229 ? -0.500 2.080 -4.786 1.00 88.88 229 LEU A CA 1
ATOM 1794 C C . LEU A 1 229 ? -0.247 3.560 -4.480 1.00 88.88 229 LEU A C 1
ATOM 1796 O O . LEU A 1 229 ? -0.896 4.102 -3.594 1.00 88.88 229 LEU A O 1
ATOM 1800 N N . SER A 1 230 ? 0.626 4.243 -5.226 1.00 87.62 230 SER A N 1
ATOM 1801 C CA . SER A 1 230 ? 0.840 5.687 -5.043 1.00 87.62 230 SER A CA 1
ATOM 1802 C C . SER A 1 230 ? -0.393 6.497 -5.428 1.00 87.62 230 SER A C 1
ATOM 1804 O O . SER A 1 230 ? -0.752 7.424 -4.709 1.00 87.62 230 SER A O 1
ATOM 1806 N N . SER A 1 231 ? -1.069 6.130 -6.522 1.00 86.75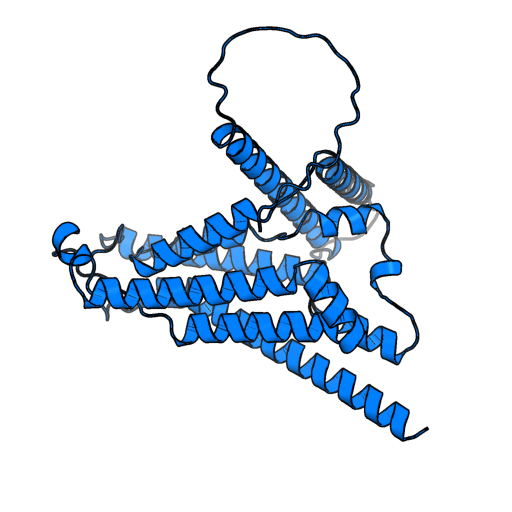 231 SER A N 1
ATOM 1807 C CA . SER A 1 231 ? -2.333 6.766 -6.920 1.00 86.75 231 SER A CA 1
ATOM 1808 C C . SER A 1 231 ? -3.400 6.553 -5.852 1.00 86.75 231 SER A C 1
ATOM 1810 O O . SER A 1 231 ? -4.084 7.496 -5.467 1.00 86.75 231 SER A O 1
ATOM 1812 N N . TYR A 1 232 ? -3.494 5.333 -5.319 1.00 83.69 232 TYR A N 1
ATOM 1813 C CA . TYR A 1 232 ? -4.407 5.013 -4.229 1.00 83.69 232 TYR A CA 1
ATOM 1814 C C . TYR A 1 232 ? -4.116 5.843 -2.971 1.00 83.69 232 TYR A C 1
ATOM 1816 O O . TYR A 1 232 ? -5.013 6.494 -2.441 1.00 83.69 232 TYR A O 1
ATOM 1824 N N . LEU A 1 233 ? -2.852 5.896 -2.535 1.00 78.25 233 LEU A N 1
ATOM 1825 C CA . LEU A 1 233 ? -2.439 6.713 -1.393 1.00 78.25 233 LEU A CA 1
ATOM 1826 C C . LEU A 1 233 ? -2.739 8.196 -1.631 1.00 78.25 233 LEU A C 1
ATOM 1828 O O . LEU A 1 233 ? -3.254 8.852 -0.733 1.00 78.25 233 LEU A O 1
ATOM 1832 N N . ALA A 1 234 ? -2.474 8.730 -2.825 1.00 76.12 234 ALA A N 1
ATOM 1833 C CA . ALA A 1 234 ? -2.749 10.129 -3.145 1.00 76.12 234 ALA A CA 1
ATOM 1834 C C . ALA A 1 234 ? -4.248 10.464 -3.067 1.00 76.12 234 ALA A C 1
ATOM 1836 O O . ALA A 1 234 ? -4.608 11.501 -2.516 1.00 76.12 234 ALA A O 1
ATOM 1837 N N . LEU A 1 235 ? -5.118 9.577 -3.561 1.00 74.12 235 LEU A N 1
ATOM 1838 C CA . LEU A 1 235 ? -6.573 9.771 -3.559 1.00 74.12 235 LEU A CA 1
ATOM 1839 C C . LEU A 1 235 ? -7.208 9.599 -2.171 1.00 74.12 235 LEU A C 1
ATOM 1841 O O . LEU A 1 235 ? -8.235 10.209 -1.885 1.00 74.12 235 LEU A O 1
ATOM 1845 N N . ALA A 1 236 ? -6.589 8.817 -1.286 1.00 66.12 236 ALA A N 1
ATOM 1846 C CA . ALA A 1 236 ? -7.161 8.468 0.011 1.00 66.12 236 ALA A CA 1
ATOM 1847 C C . ALA A 1 236 ? -7.094 9.582 1.085 1.00 66.12 236 ALA A C 1
ATOM 1849 O O . ALA A 1 236 ? -7.564 9.371 2.207 1.00 66.12 236 ALA A O 1
ATOM 1850 N N . HIS A 1 237 ? -6.525 10.763 0.803 1.00 62.94 237 HIS A N 1
ATOM 1851 C CA . HIS A 1 237 ? -6.350 11.821 1.812 1.00 62.94 237 HIS A CA 1
ATOM 1852 C C . HIS A 1 237 ? -7.466 12.862 1.792 1.00 62.94 237 HIS A C 1
ATOM 1854 O O . HIS A 1 237 ? -7.827 13.396 0.751 1.00 62.94 237 HIS A O 1
ATOM 1860 N N . SER A 1 238 ? -7.927 13.270 2.975 1.00 58.47 238 SER A N 1
ATOM 1861 C CA . SER A 1 238 ? -8.898 14.365 3.137 1.00 58.47 238 SER A CA 1
ATOM 1862 C C . SER A 1 238 ? -8.486 15.312 4.269 1.00 58.47 238 SER A C 1
ATOM 1864 O O . SER A 1 238 ? -9.292 15.648 5.131 1.00 58.47 238 SER A O 1
ATOM 1866 N N . LEU A 1 239 ? -7.206 15.699 4.314 1.00 56.38 239 LEU A N 1
ATOM 1867 C CA . LEU A 1 239 ? -6.701 16.629 5.330 1.00 56.38 239 LEU A CA 1
ATOM 1868 C C . LEU A 1 239 ? -7.170 18.059 5.055 1.00 56.38 239 LEU A C 1
ATOM 1870 O O . LEU A 1 239 ? -6.945 18.590 3.967 1.00 56.38 239 LEU A O 1
ATOM 1874 N N . ASP A 1 240 ? -7.751 18.699 6.069 1.00 58.84 240 ASP A N 1
ATOM 1875 C CA . ASP A 1 240 ? -8.173 20.096 6.016 1.00 58.84 240 ASP A CA 1
ATOM 1876 C C . ASP A 1 240 ? -7.227 21.002 6.835 1.00 58.84 240 ASP A C 1
ATOM 1878 O O . ASP A 1 240 ? -6.476 20.560 7.711 1.00 58.84 240 ASP A O 1
ATOM 1882 N N . LYS A 1 241 ? -7.269 22.316 6.583 1.00 64.94 241 LYS A N 1
ATOM 1883 C CA . LYS A 1 241 ? -6.429 23.338 7.238 1.00 64.94 241 LYS A CA 1
ATOM 1884 C C . LYS A 1 241 ? -6.531 23.304 8.765 1.00 64.94 241 LYS A C 1
ATOM 1886 O O . LYS A 1 241 ? -5.564 23.616 9.456 1.00 64.94 241 LYS A O 1
ATOM 1891 N N . GLN A 1 242 ? -7.694 22.931 9.294 1.00 66.56 242 GLN A N 1
ATOM 1892 C CA . GLN A 1 242 ? -7.931 22.827 10.733 1.00 66.56 242 GLN A CA 1
ATOM 1893 C C . GLN A 1 242 ? -7.177 21.645 11.375 1.00 66.56 242 GLN A C 1
ATOM 1895 O O . GLN A 1 242 ? -6.762 21.752 12.527 1.00 66.56 242 GLN A O 1
ATOM 1900 N N . ASP A 1 243 ? -6.943 20.546 10.647 1.00 59.84 243 ASP A N 1
ATOM 1901 C CA . ASP A 1 243 ? -6.162 19.402 11.155 1.00 59.84 243 ASP A CA 1
ATOM 1902 C C . ASP A 1 243 ? -4.674 19.732 11.199 1.00 59.84 243 ASP A C 1
ATOM 1904 O O . ASP A 1 243 ? -3.989 19.428 12.176 1.00 59.84 243 ASP A O 1
ATOM 1908 N N . LEU A 1 244 ? -4.193 20.440 10.172 1.00 59.69 244 LEU A N 1
ATOM 1909 C CA . LEU A 1 244 ? -2.826 20.947 10.137 1.00 59.69 244 LEU A CA 1
ATOM 1910 C C . LEU A 1 244 ? -2.574 21.946 11.277 1.00 59.69 244 LEU A C 1
ATOM 1912 O O . LEU A 1 244 ? -1.530 21.900 11.925 1.00 59.69 244 LEU A O 1
ATOM 1916 N N . ALA A 1 245 ? -3.544 22.820 11.567 1.00 68.94 245 ALA A N 1
ATOM 1917 C CA . ALA A 1 245 ? -3.466 23.742 12.697 1.00 68.94 245 ALA A CA 1
ATOM 1918 C C . ALA A 1 245 ? -3.427 23.002 14.046 1.00 68.94 245 ALA A C 1
ATOM 1920 O O . ALA A 1 245 ? -2.616 23.350 14.905 1.00 68.94 245 ALA A O 1
ATOM 1921 N N . TYR A 1 246 ? -4.246 21.959 14.218 1.00 69.94 246 TYR A N 1
ATOM 1922 C CA . TYR A 1 246 ? -4.242 21.127 15.424 1.00 69.94 246 TYR A CA 1
ATOM 1923 C C . TYR A 1 246 ? -2.879 20.454 15.653 1.00 69.94 246 TYR A C 1
ATOM 1925 O O . TYR A 1 246 ? -2.322 20.568 16.746 1.00 69.94 246 TYR A O 1
ATOM 1933 N N . LEU A 1 247 ? -2.290 19.850 14.613 1.00 65.88 247 LEU A N 1
ATOM 1934 C CA . LEU A 1 247 ? -0.943 19.267 14.673 1.00 65.88 247 LEU A CA 1
ATOM 1935 C C . LEU A 1 247 ? 0.124 20.300 15.056 1.00 65.88 247 LEU A C 1
ATOM 1937 O O . LEU A 1 247 ? 0.978 20.024 15.897 1.00 65.88 247 LEU A O 1
ATOM 1941 N N . CYS A 1 248 ? 0.068 21.505 14.480 1.00 67.12 248 CYS A N 1
ATOM 1942 C CA . CYS A 1 248 ? 0.994 22.588 14.814 1.00 67.12 248 CYS A CA 1
ATOM 1943 C C . CYS A 1 248 ? 0.893 23.007 16.288 1.00 67.12 248 CYS A C 1
ATOM 1945 O O . CYS A 1 248 ? 1.919 23.215 16.933 1.00 67.12 248 CYS A O 1
ATOM 1947 N N . VAL A 1 249 ? -0.321 23.105 16.838 1.00 73.00 249 VAL A N 1
ATOM 1948 C CA . VAL A 1 249 ? -0.535 23.429 18.259 1.00 73.00 249 VAL A CA 1
ATOM 1949 C C . VAL A 1 249 ? 0.015 22.324 19.159 1.00 73.00 249 VAL A C 1
ATOM 1951 O O . VAL A 1 249 ? 0.702 22.614 20.137 1.00 73.00 249 VAL A O 1
ATOM 1954 N N . GLN A 1 250 ? -0.238 21.061 18.820 1.00 68.69 250 GLN A N 1
ATOM 1955 C CA . GLN A 1 250 ? 0.194 19.916 19.620 1.00 68.69 250 GLN A CA 1
ATOM 1956 C C . GLN A 1 250 ? 1.720 19.752 19.611 1.00 68.69 250 GLN A C 1
ATOM 1958 O O . GLN A 1 250 ? 2.321 19.521 20.661 1.00 68.69 250 GLN A O 1
ATOM 1963 N N . LEU A 1 251 ? 2.356 19.967 18.454 1.00 67.56 251 LEU A N 1
ATOM 1964 C CA . LEU A 1 251 ? 3.811 19.993 18.328 1.00 67.56 251 LEU A CA 1
ATOM 1965 C C . LEU A 1 251 ? 4.420 21.158 19.114 1.00 67.56 251 LEU A C 1
ATOM 1967 O O . LEU A 1 251 ? 5.374 20.945 19.853 1.00 67.56 251 LEU A O 1
ATOM 1971 N N . ASN A 1 252 ? 3.869 22.370 18.997 1.00 69.44 252 ASN A N 1
ATOM 1972 C CA . ASN A 1 252 ? 4.368 23.528 19.742 1.00 69.44 252 ASN A CA 1
ATOM 1973 C C . ASN A 1 252 ? 4.229 23.334 21.254 1.00 69.44 252 ASN A C 1
ATOM 1975 O O . ASN A 1 252 ? 5.153 23.659 21.990 1.00 69.44 252 ASN A O 1
ATOM 1979 N N . SER A 1 253 ? 3.117 22.759 21.716 1.00 70.06 253 SER A N 1
ATOM 1980 C CA . SER A 1 253 ? 2.925 22.420 23.127 1.00 70.06 253 SER A CA 1
ATOM 1981 C C . SER A 1 253 ? 3.964 21.406 23.607 1.00 70.06 253 SER A C 1
ATOM 1983 O O . SER A 1 253 ? 4.560 21.606 24.662 1.00 70.06 253 SER A O 1
ATOM 1985 N N . LYS A 1 254 ? 4.249 20.361 22.818 1.00 66.38 254 LYS A N 1
ATOM 1986 C CA . LYS A 1 254 ? 5.318 19.406 23.131 1.00 66.38 254 LYS A CA 1
ATOM 1987 C C . LYS A 1 254 ? 6.681 20.100 23.150 1.00 66.38 254 LYS A C 1
ATOM 1989 O O . LYS A 1 254 ? 7.365 19.987 24.154 1.00 66.38 254 LYS A O 1
ATOM 1994 N N . LEU A 1 255 ? 7.041 20.877 22.125 1.00 65.19 255 LEU A N 1
ATOM 1995 C CA . LEU A 1 255 ? 8.309 21.621 22.052 1.00 65.19 255 LEU A CA 1
ATOM 1996 C C . LEU A 1 255 ? 8.503 22.595 23.224 1.00 65.19 255 LEU A C 1
ATOM 1998 O O . LEU A 1 255 ? 9.615 22.711 23.726 1.00 65.19 255 LEU A O 1
ATOM 2002 N N . GLN A 1 256 ? 7.443 23.258 23.691 1.00 64.25 256 GLN A N 1
ATOM 2003 C CA . GLN A 1 256 ? 7.502 24.146 24.858 1.00 64.25 256 GLN A CA 1
ATOM 2004 C C . GLN A 1 256 ? 7.827 23.392 26.151 1.00 64.25 256 GLN A C 1
ATOM 2006 O O . GLN A 1 256 ? 8.623 23.883 26.944 1.00 64.25 256 GLN A O 1
ATOM 2011 N N . VAL A 1 257 ? 7.299 22.177 26.326 1.00 65.38 257 VAL A N 1
ATOM 2012 C CA . VAL A 1 257 ? 7.654 21.301 27.458 1.00 65.38 257 VAL A CA 1
ATOM 2013 C C . VAL A 1 257 ? 9.138 20.899 27.428 1.00 65.38 257 VAL A C 1
ATOM 2015 O O . VAL A 1 257 ? 9.718 20.666 28.481 1.00 65.38 257 VAL A O 1
ATOM 2018 N N . PHE A 1 258 ? 9.778 20.855 26.252 1.00 57.56 258 PHE A N 1
ATOM 2019 C CA . PHE A 1 258 ? 11.231 20.632 26.137 1.00 57.56 258 PHE A CA 1
ATOM 2020 C C . PHE A 1 258 ? 12.066 21.904 26.268 1.00 57.56 258 PHE A C 1
ATOM 2022 O O . PHE A 1 258 ? 13.235 21.827 26.637 1.00 57.56 258 PHE A O 1
ATOM 2029 N N . ALA A 1 259 ? 11.498 23.059 25.922 1.00 58.84 259 ALA A N 1
ATOM 2030 C CA . ALA A 1 259 ? 12.177 24.345 26.011 1.00 58.84 259 ALA A CA 1
ATOM 2031 C C . ALA A 1 259 ? 12.224 24.891 27.448 1.00 58.84 259 ALA A C 1
ATOM 2033 O O . ALA A 1 259 ? 13.047 25.765 27.727 1.00 58.84 259 ALA A O 1
ATOM 2034 N N . GLU A 1 260 ? 11.384 24.390 28.365 1.00 55.41 260 GLU A N 1
ATOM 2035 C CA . GLU A 1 260 ? 11.563 24.657 29.792 1.00 55.41 260 GLU A CA 1
ATOM 2036 C C . GLU A 1 260 ? 12.876 24.022 30.290 1.00 55.41 260 GLU A C 1
ATOM 2038 O O . GLU A 1 260 ? 13.090 22.817 30.129 1.00 55.41 260 GLU A O 1
ATOM 2043 N N . PRO A 1 261 ? 13.785 24.805 30.898 1.00 44.00 261 PRO A N 1
ATOM 2044 C CA . PRO A 1 261 ? 15.079 24.298 31.322 1.00 44.00 261 PRO A CA 1
ATOM 2045 C C . PRO A 1 261 ? 14.905 23.337 32.503 1.00 44.00 261 PRO A C 1
ATOM 2047 O O . PRO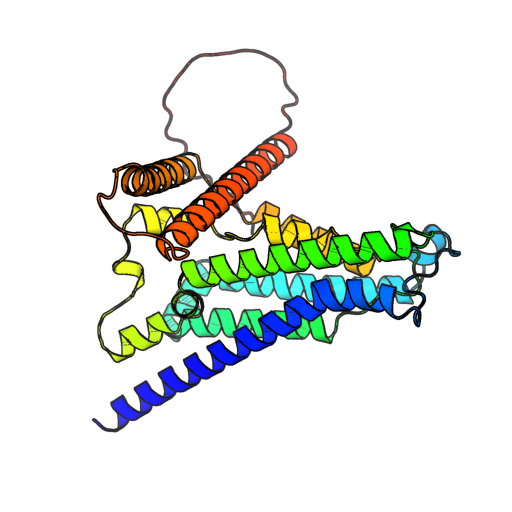 A 1 261 ? 14.661 23.747 33.638 1.00 44.00 261 PRO A O 1
ATOM 2050 N N . HIS A 1 262 ? 15.082 22.040 32.250 1.00 47.09 262 HIS A N 1
ATOM 2051 C CA . HIS A 1 262 ? 15.212 21.048 33.310 1.00 47.09 262 HIS A CA 1
ATOM 2052 C C . HIS A 1 262 ? 16.534 21.264 34.061 1.00 47.09 262 HIS A C 1
ATOM 2054 O O . HIS A 1 262 ? 17.625 20.973 33.566 1.00 47.09 262 HIS A O 1
ATOM 2060 N N . HIS A 1 263 ? 16.435 21.764 35.292 1.00 43.88 263 HIS A N 1
ATOM 2061 C CA . HIS A 1 263 ? 17.551 21.826 36.225 1.00 43.88 263 HIS A CA 1
ATOM 2062 C C . HIS A 1 263 ? 17.853 20.405 36.740 1.00 43.88 263 HIS A C 1
ATOM 2064 O O . HIS A 1 263 ? 17.290 19.967 37.738 1.00 43.88 263 HIS A O 1
ATOM 2070 N N . GLY A 1 264 ? 18.747 19.680 36.058 1.00 44.25 264 GLY A N 1
ATOM 2071 C CA . GLY A 1 264 ? 19.451 18.526 36.631 1.00 44.25 264 GLY A CA 1
ATOM 2072 C C . GLY A 1 264 ? 19.462 17.231 35.808 1.00 44.25 264 GLY A C 1
ATOM 2073 O O . GLY A 1 264 ? 18.423 16.636 35.555 1.00 44.25 264 GLY A O 1
ATOM 2074 N N . SER A 1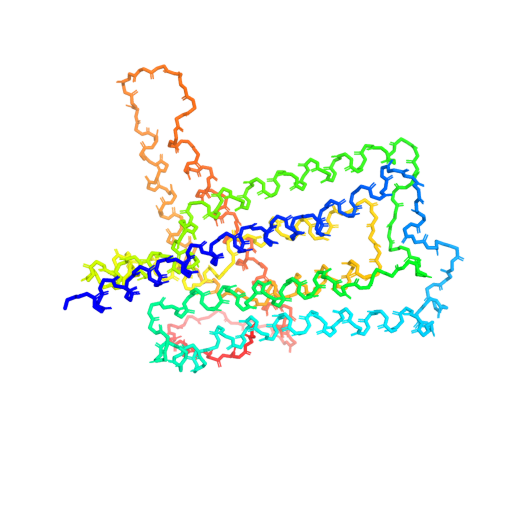 265 ? 20.693 16.754 35.568 1.00 37.84 265 SER A N 1
ATOM 2075 C CA . SER A 1 265 ? 21.122 15.374 35.265 1.00 37.84 265 SER A CA 1
ATOM 2076 C C . SER A 1 265 ? 21.163 14.885 33.802 1.00 37.84 265 SER A C 1
ATOM 2078 O O . SER A 1 265 ? 20.225 14.291 33.287 1.00 37.84 265 SER A O 1
ATOM 2080 N N . THR A 1 266 ? 22.355 15.044 33.213 1.00 42.84 266 THR A N 1
ATOM 2081 C CA . THR A 1 266 ? 23.172 14.062 32.456 1.00 42.84 266 THR A CA 1
ATOM 2082 C C . THR A 1 266 ? 22.525 12.866 31.731 1.00 42.84 266 THR A C 1
ATOM 2084 O O . THR A 1 266 ? 22.047 11.924 32.353 1.00 42.84 266 THR A O 1
ATOM 2087 N N . ASN A 1 267 ? 22.744 12.858 30.407 1.00 49.06 267 ASN A N 1
ATOM 2088 C CA . ASN A 1 267 ? 23.049 11.738 29.502 1.00 49.06 267 ASN A CA 1
ATOM 2089 C C . ASN A 1 267 ? 22.322 10.400 29.705 1.00 49.06 267 ASN A C 1
ATOM 2091 O O . ASN A 1 267 ? 22.817 9.495 30.365 1.00 49.06 267 ASN A O 1
ATOM 2095 N N . THR A 1 268 ? 21.234 10.229 28.963 1.00 39.72 268 THR A N 1
ATOM 2096 C CA . THR A 1 268 ? 20.861 9.032 28.183 1.00 39.72 268 THR A CA 1
ATOM 2097 C C . THR A 1 268 ? 19.832 9.512 27.154 1.00 39.72 268 THR A C 1
ATOM 2099 O O . THR A 1 268 ? 19.183 10.528 27.386 1.00 39.72 268 THR A O 1
ATOM 2102 N N . SER A 1 269 ? 19.718 8.871 25.989 1.00 47.72 269 SER A N 1
ATOM 2103 C CA . SER A 1 269 ? 18.682 9.188 24.994 1.00 47.72 269 SER A CA 1
ATOM 2104 C C . SER A 1 269 ? 17.295 9.110 25.646 1.00 47.72 269 SER A C 1
ATOM 2106 O O . SER A 1 269 ? 16.771 8.014 25.846 1.00 47.72 269 SER A O 1
ATOM 2108 N N . ASP A 1 270 ? 16.757 10.265 26.042 1.00 49.28 270 ASP A N 1
ATOM 2109 C CA . ASP A 1 270 ? 15.518 10.387 26.806 1.00 49.28 270 ASP A CA 1
ATOM 2110 C C . ASP A 1 270 ? 14.353 9.902 25.922 1.00 49.28 270 ASP A C 1
ATOM 2112 O O . ASP A 1 270 ? 14.216 10.396 24.797 1.00 49.28 270 ASP A O 1
ATOM 2116 N N . PRO A 1 271 ? 13.506 8.947 26.363 1.00 50.59 271 PRO A N 1
ATOM 2117 C CA . PRO A 1 271 ? 12.330 8.497 25.608 1.00 50.59 271 PRO A CA 1
ATOM 2118 C C . PRO A 1 271 ? 11.435 9.650 25.121 1.00 50.59 271 PRO A C 1
ATOM 2120 O O . PRO A 1 271 ? 10.720 9.500 24.130 1.00 50.59 271 PRO A O 1
ATOM 2123 N N . LYS A 1 272 ? 11.523 10.819 25.762 1.00 49.66 272 LYS A N 1
ATOM 2124 C CA . LYS A 1 272 ? 10.842 12.050 25.364 1.00 49.66 272 LYS A CA 1
ATOM 2125 C C . LYS A 1 272 ? 11.358 12.662 24.039 1.00 49.66 272 LYS A C 1
ATOM 2127 O O . LYS A 1 272 ? 10.550 13.191 23.279 1.00 49.66 272 LYS A O 1
ATOM 2132 N N . ASP A 1 273 ? 12.646 12.546 23.696 1.00 52.38 273 ASP A N 1
ATOM 2133 C CA . ASP A 1 273 ? 13.220 13.060 22.427 1.00 52.38 273 ASP A CA 1
ATOM 2134 C C . ASP A 1 273 ? 12.672 12.304 21.197 1.00 52.38 273 ASP A C 1
ATOM 2136 O O . ASP A 1 273 ? 12.405 12.880 20.139 1.00 52.38 273 ASP A O 1
ATOM 2140 N N . ASN A 1 274 ? 12.397 11.007 21.362 1.00 55.31 274 ASN A N 1
ATOM 2141 C CA . ASN A 1 274 ? 11.784 10.187 20.316 1.00 55.31 274 ASN A CA 1
ATOM 2142 C C . ASN A 1 274 ? 10.327 10.587 20.031 1.00 55.31 274 ASN A C 1
ATOM 2144 O O . ASN A 1 274 ? 9.911 10.550 18.872 1.00 55.31 274 ASN A O 1
ATOM 2148 N N . GLU A 1 275 ? 9.561 11.022 21.040 1.00 55.84 275 GLU A N 1
ATOM 2149 C CA . GLU A 1 275 ? 8.190 11.503 20.818 1.00 55.84 275 GLU A CA 1
ATOM 2150 C C . GLU A 1 275 ? 8.168 12.762 19.940 1.00 55.84 275 GLU A C 1
ATOM 2152 O O . GLU A 1 275 ? 7.367 12.850 19.011 1.00 55.84 275 GLU A O 1
ATOM 2157 N N . VAL A 1 276 ? 9.061 13.728 20.184 1.00 58.19 276 VAL A N 1
ATOM 2158 C CA . VAL A 1 276 ? 9.122 14.980 19.403 1.00 58.19 276 VAL A CA 1
ATOM 2159 C C . VAL A 1 276 ? 9.481 14.711 17.953 1.00 58.19 276 VAL A C 1
ATOM 2161 O O . VAL A 1 276 ? 8.841 15.256 17.055 1.00 58.19 276 VAL A O 1
ATOM 2164 N N . LYS A 1 277 ? 10.479 13.854 17.717 1.00 57.69 277 LYS A N 1
ATOM 2165 C CA . LYS A 1 277 ? 10.900 13.468 16.365 1.00 57.69 277 LYS A CA 1
ATOM 2166 C C . LYS A 1 277 ? 9.755 12.833 15.584 1.00 57.69 277 LYS A C 1
ATOM 2168 O O . LYS A 1 277 ? 9.584 13.141 14.408 1.00 57.69 277 LYS A O 1
ATOM 2173 N N . VAL A 1 278 ? 8.923 12.025 16.239 1.00 58.66 278 VAL A N 1
ATOM 2174 C CA . VAL A 1 278 ? 7.767 11.411 15.578 1.00 58.66 278 VAL A CA 1
ATOM 2175 C C . VAL A 1 278 ? 6.632 12.408 15.358 1.00 58.66 278 VAL A C 1
ATOM 2177 O O . VAL A 1 278 ? 6.056 12.425 14.276 1.00 58.66 278 VAL A O 1
ATOM 2180 N N . PHE A 1 279 ? 6.334 13.298 16.308 1.00 61.66 279 PHE A N 1
ATOM 2181 C CA . PHE A 1 279 ? 5.355 14.368 16.068 1.00 61.66 279 PHE A CA 1
ATOM 2182 C C . PHE A 1 279 ? 5.792 15.310 14.935 1.00 61.66 279 PHE A C 1
ATOM 2184 O O . PHE A 1 279 ? 4.954 15.810 14.183 1.00 61.66 279 PHE A O 1
ATOM 2191 N N . LEU A 1 280 ? 7.098 15.534 14.785 1.00 59.59 280 LEU A N 1
ATOM 2192 C CA . LEU A 1 280 ? 7.661 16.283 13.667 1.00 59.59 280 LEU A CA 1
ATOM 2193 C C . LEU A 1 280 ? 7.503 15.520 12.339 1.00 59.59 280 LEU A C 1
ATOM 2195 O O . LEU A 1 280 ? 7.112 16.137 11.349 1.00 59.59 280 LEU A O 1
ATOM 2199 N N . ALA A 1 281 ? 7.725 14.200 12.331 1.00 58.78 281 ALA A N 1
ATOM 2200 C CA . ALA A 1 281 ? 7.490 13.334 11.171 1.00 58.78 281 ALA A CA 1
ATOM 2201 C C . ALA A 1 281 ? 6.011 13.339 10.740 1.00 58.78 281 ALA A C 1
ATOM 2203 O O . ALA A 1 281 ? 5.719 13.693 9.599 1.00 58.78 281 ALA A O 1
ATOM 2204 N N . LEU A 1 282 ? 5.073 13.136 11.676 1.00 60.75 282 LEU A N 1
ATOM 2205 C CA . LEU A 1 282 ? 3.625 13.244 11.425 1.00 60.75 282 LEU A CA 1
ATOM 2206 C C . LEU A 1 282 ? 3.228 14.608 10.847 1.00 60.75 282 LEU A C 1
ATOM 2208 O O . LEU A 1 282 ? 2.336 14.703 10.006 1.00 60.75 282 LEU A O 1
ATOM 2212 N N . ARG A 1 283 ? 3.856 15.696 11.312 1.00 63.38 283 ARG A N 1
ATOM 2213 C CA . ARG A 1 283 ? 3.599 17.036 10.771 1.00 63.38 283 ARG A CA 1
ATOM 2214 C C . ARG A 1 283 ? 4.103 17.159 9.335 1.00 63.38 283 ARG A C 1
ATOM 2216 O O . ARG A 1 283 ? 3.408 17.751 8.510 1.00 63.38 283 ARG A O 1
ATOM 2223 N N . CYS A 1 284 ? 5.292 16.638 9.040 1.00 56.44 284 CYS A N 1
ATOM 2224 C CA . CYS A 1 284 ? 5.830 16.593 7.683 1.00 56.44 284 CYS A CA 1
ATOM 2225 C C . CYS A 1 284 ? 4.931 15.775 6.749 1.00 56.44 284 CYS A C 1
ATOM 2227 O O . CYS A 1 284 ? 4.626 16.245 5.655 1.00 56.44 284 CYS A O 1
ATOM 2229 N N . GLU A 1 285 ? 4.435 14.622 7.190 1.00 60.91 285 GLU A N 1
ATOM 2230 C CA . GLU A 1 285 ? 3.485 13.799 6.436 1.00 60.91 285 GLU A CA 1
ATOM 2231 C C . GLU A 1 285 ? 2.160 14.516 6.197 1.00 60.91 285 GLU A C 1
ATOM 2233 O O . GLU A 1 285 ? 1.693 14.580 5.062 1.00 60.91 285 GLU A O 1
ATOM 2238 N N . ALA A 1 286 ? 1.569 15.106 7.241 1.00 55.75 286 ALA A N 1
ATOM 2239 C CA . ALA A 1 286 ? 0.314 15.837 7.124 1.00 55.75 286 ALA A CA 1
ATOM 2240 C C . ALA A 1 286 ? 0.448 17.037 6.179 1.00 55.75 286 ALA A C 1
ATOM 2242 O O . ALA A 1 286 ? -0.444 17.299 5.373 1.00 55.75 286 ALA A O 1
ATOM 2243 N N . ALA A 1 287 ? 1.580 17.745 6.235 1.00 54.50 287 ALA A N 1
ATOM 2244 C CA . ALA A 1 287 ? 1.887 18.822 5.306 1.00 54.50 287 ALA A CA 1
ATOM 2245 C C . ALA A 1 287 ? 2.067 18.296 3.873 1.00 54.50 287 ALA A C 1
ATOM 2247 O O . ALA A 1 287 ? 1.483 18.858 2.951 1.00 54.50 287 ALA A O 1
ATOM 2248 N N . CYS A 1 288 ? 2.820 17.212 3.675 1.00 52.03 288 CYS A N 1
ATOM 2249 C CA . CYS A 1 288 ? 3.050 16.614 2.359 1.00 52.03 288 CYS A CA 1
ATOM 2250 C C . CYS A 1 288 ? 1.736 16.137 1.722 1.00 52.03 288 CYS A C 1
ATOM 2252 O O . CYS A 1 288 ? 1.424 16.513 0.594 1.00 52.03 288 CYS A O 1
ATOM 2254 N N . CYS A 1 289 ? 0.908 15.416 2.479 1.00 54.75 289 CYS A N 1
ATOM 2255 C CA . CYS A 1 289 ? -0.407 14.954 2.040 1.00 54.75 289 CYS A CA 1
ATOM 2256 C C . CYS A 1 289 ? -1.355 16.124 1.727 1.00 54.75 289 CYS A C 1
ATOM 2258 O O . CYS A 1 289 ? -2.086 16.082 0.740 1.00 54.75 289 CYS A O 1
ATOM 2260 N N . PHE A 1 290 ? -1.316 17.200 2.522 1.00 51.22 290 PHE A N 1
ATOM 2261 C CA . PHE A 1 290 ? -2.072 18.424 2.246 1.00 51.22 290 PHE A CA 1
ATOM 2262 C C . PHE A 1 290 ? -1.628 19.096 0.935 1.00 51.22 290 PHE A C 1
ATOM 2264 O O . PHE A 1 290 ? -2.472 19.489 0.128 1.00 51.22 290 PHE A O 1
ATOM 2271 N N . TYR A 1 291 ? -0.319 19.194 0.685 1.00 53.50 291 TYR A N 1
ATOM 2272 C CA . TYR A 1 291 ? 0.217 19.753 -0.560 1.00 53.50 291 TYR A CA 1
ATOM 2273 C C . TYR A 1 291 ? -0.117 18.887 -1.781 1.00 53.50 291 TYR A C 1
ATOM 2275 O O . TYR A 1 291 ? -0.529 19.434 -2.802 1.00 53.50 291 TYR A O 1
ATOM 2283 N N . ILE A 1 292 ? -0.014 17.558 -1.675 1.00 54.44 292 ILE A N 1
ATOM 2284 C CA . ILE A 1 292 ? -0.401 16.621 -2.743 1.00 54.44 292 ILE A CA 1
ATOM 2285 C C . ILE A 1 292 ? -1.882 16.795 -3.090 1.00 54.44 292 ILE A C 1
ATOM 2287 O O . ILE A 1 292 ? -2.211 16.964 -4.261 1.00 54.44 292 ILE A O 1
ATOM 2291 N N . ASN A 1 293 ? -2.763 16.860 -2.089 1.00 53.28 293 ASN A N 1
ATOM 2292 C CA . ASN A 1 293 ? -4.187 17.122 -2.303 1.00 53.28 293 ASN A CA 1
ATOM 2293 C C . ASN A 1 293 ? -4.450 18.477 -2.964 1.00 53.28 293 ASN A C 1
ATOM 2295 O O . ASN A 1 293 ? -5.308 18.586 -3.837 1.00 53.28 293 ASN A O 1
ATOM 2299 N N . GLN A 1 294 ? -3.710 19.519 -2.581 1.00 55.97 294 GLN A N 1
ATOM 2300 C CA . GLN A 1 294 ? -3.850 20.838 -3.193 1.00 55.97 294 GLN A CA 1
ATOM 2301 C C . GLN A 1 294 ? -3.401 20.842 -4.662 1.00 55.97 294 GLN A C 1
ATOM 2303 O O . GLN A 1 294 ? -4.039 21.493 -5.488 1.00 55.97 294 GLN A O 1
ATOM 2308 N N . ILE A 1 295 ? -2.328 20.118 -4.993 1.00 55.41 295 ILE A N 1
ATOM 2309 C CA . ILE A 1 295 ? -1.857 19.933 -6.370 1.00 55.41 295 ILE A CA 1
ATOM 2310 C C . ILE A 1 295 ? -2.888 19.135 -7.171 1.00 55.41 295 ILE A C 1
ATOM 2312 O O . ILE A 1 295 ? -3.277 19.575 -8.247 1.00 55.41 295 ILE A O 1
ATOM 2316 N N . LEU A 1 296 ? -3.392 18.022 -6.633 1.00 50.22 296 LEU A N 1
ATOM 2317 C CA . LEU A 1 296 ? -4.398 17.189 -7.293 1.00 50.22 296 LEU A CA 1
ATOM 2318 C C . LEU A 1 296 ? -5.699 17.965 -7.544 1.00 50.22 296 LEU A C 1
ATOM 2320 O O . LEU A 1 296 ? -6.245 17.910 -8.639 1.00 50.22 296 LEU A O 1
ATOM 2324 N N . PHE A 1 297 ? -6.156 18.756 -6.568 1.00 49.06 297 PHE A N 1
ATOM 2325 C CA . PHE A 1 297 ? -7.322 19.626 -6.719 1.00 49.06 297 PHE A CA 1
ATOM 2326 C C . PHE A 1 297 ? -7.111 20.692 -7.799 1.00 49.06 297 PHE A C 1
ATOM 2328 O O . PHE A 1 297 ? -8.038 20.972 -8.549 1.00 49.06 297 PHE A O 1
ATOM 2335 N N . ARG A 1 298 ? -5.908 21.274 -7.907 1.00 54.50 298 ARG A N 1
ATOM 2336 C CA . ARG A 1 298 ? -5.571 22.227 -8.980 1.00 54.50 298 ARG A CA 1
ATOM 2337 C C . ARG A 1 298 ? -5.500 21.556 -10.351 1.00 54.50 298 ARG A C 1
ATOM 2339 O O . ARG A 1 298 ? -6.009 22.126 -11.301 1.00 54.50 298 ARG A O 1
ATOM 2346 N N 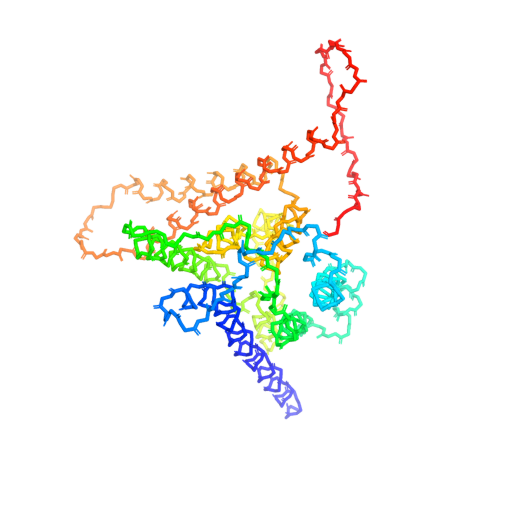. LEU A 1 299 ? -4.927 20.355 -10.442 1.00 48.00 299 LEU A N 1
ATOM 2347 C CA . LEU A 1 299 ? -4.837 19.590 -11.691 1.00 48.00 299 LEU A CA 1
ATOM 2348 C C . LEU A 1 299 ? -6.208 19.087 -12.172 1.00 48.00 299 LEU A C 1
ATOM 2350 O O . LEU A 1 299 ? -6.455 19.037 -13.371 1.00 48.00 299 LEU A O 1
ATOM 2354 N N . LEU A 1 300 ? -7.104 18.723 -11.248 1.00 49.84 300 LEU A N 1
ATOM 2355 C CA . LEU A 1 300 ? -8.476 18.307 -11.562 1.00 49.84 300 LEU A CA 1
ATOM 2356 C C . LEU A 1 300 ? -9.415 19.496 -11.822 1.00 49.84 300 LEU A C 1
ATOM 2358 O O . LEU A 1 300 ? -10.406 19.335 -12.528 1.00 49.84 300 LEU A O 1
ATOM 2362 N N . ASN A 1 301 ? -9.101 20.678 -11.282 1.00 44.53 301 ASN A N 1
ATOM 2363 C CA . ASN A 1 301 ? -9.819 21.932 -11.518 1.00 44.53 301 ASN A CA 1
ATOM 2364 C C . ASN A 1 301 ? -8.935 22.953 -12.247 1.00 44.53 301 ASN A C 1
ATOM 2366 O O . ASN A 1 301 ? -8.804 24.084 -11.777 1.00 44.53 301 ASN A O 1
ATOM 2370 N N . GLU A 1 302 ? -8.335 22.579 -13.380 1.00 40.88 302 GLU A N 1
ATOM 2371 C CA . GLU A 1 302 ? -7.764 23.564 -14.305 1.00 40.88 302 GLU A CA 1
ATOM 2372 C C . GLU A 1 302 ? -8.871 24.562 -14.705 1.00 40.88 302 GLU A C 1
ATOM 2374 O O . GLU A 1 302 ? -9.864 24.170 -15.333 1.00 40.88 302 GLU A O 1
ATOM 2379 N N . PRO A 1 303 ? -8.761 25.849 -14.331 1.00 42.56 303 PRO A N 1
ATOM 2380 C CA . PRO A 1 303 ? -9.735 26.844 -14.716 1.00 42.56 303 PRO A CA 1
ATOM 2381 C C . PRO A 1 303 ? -9.388 27.327 -16.121 1.00 42.56 303 PRO A C 1
ATOM 2383 O O . PRO A 1 303 ? -8.628 28.272 -16.312 1.00 42.56 303 PRO A O 1
ATOM 2386 N N . GLY A 1 304 ? -10.021 26.727 -17.124 1.00 40.47 304 GLY A N 1
ATOM 2387 C CA . GLY A 1 304 ? -10.244 27.405 -18.395 1.00 40.47 304 GLY A CA 1
ATOM 2388 C C . GLY A 1 304 ? -11.249 28.547 -18.219 1.00 40.47 304 GLY A C 1
ATOM 2389 O O . GLY A 1 304 ? -12.386 28.414 -18.670 1.00 40.47 304 GLY A O 1
ATOM 2390 N N . LYS A 1 305 ? -10.870 29.629 -17.521 1.00 33.19 305 LYS A N 1
ATOM 2391 C CA . LYS A 1 305 ? -11.393 30.989 -17.729 1.00 33.19 305 LYS A CA 1
ATOM 2392 C C . LYS A 1 305 ? -10.714 32.023 -16.837 1.00 33.19 305 LYS A C 1
ATOM 2394 O O . LYS A 1 305 ? -10.626 31.865 -15.622 1.00 33.19 305 LYS A O 1
ATOM 2399 N N . ASP A 1 306 ? -10.308 33.086 -17.510 1.00 33.88 306 ASP A N 1
ATOM 2400 C CA . ASP A 1 306 ? -9.595 34.248 -17.017 1.00 33.88 306 ASP A CA 1
ATOM 2401 C C . ASP A 1 306 ? -10.382 35.099 -16.000 1.00 33.88 306 ASP A C 1
ATOM 2403 O O . ASP A 1 306 ? -11.612 35.160 -16.012 1.00 33.88 306 ASP A O 1
ATOM 2407 N N . ASP A 1 307 ? -9.586 35.810 -15.200 1.00 29.95 307 ASP A N 1
ATOM 2408 C CA . ASP A 1 307 ? -9.808 37.127 -14.593 1.00 29.95 307 ASP A CA 1
ATOM 2409 C C . ASP A 1 307 ? -10.756 37.346 -13.390 1.00 29.95 307 ASP A C 1
ATOM 2411 O O . ASP A 1 307 ? -11.978 37.260 -13.442 1.00 29.95 307 ASP A O 1
ATOM 2415 N N . LEU A 1 308 ? -10.097 37.806 -12.312 1.00 31.56 308 LEU A N 1
ATOM 2416 C CA . LEU A 1 308 ? -10.461 38.924 -11.428 1.00 31.56 308 LEU A CA 1
ATOM 2417 C C . LEU A 1 308 ? -11.879 38.973 -10.825 1.00 31.56 308 LEU A C 1
ATOM 2419 O O . LEU A 1 308 ? -12.796 39.544 -11.401 1.00 31.56 308 LEU A O 1
ATOM 2423 N N . ALA A 1 309 ? -11.976 38.616 -9.537 1.00 25.48 309 ALA A N 1
ATOM 2424 C CA . ALA A 1 309 ? -12.591 39.491 -8.528 1.00 25.48 309 ALA A CA 1
ATOM 2425 C C . ALA A 1 309 ? -12.274 39.015 -7.099 1.00 25.48 309 ALA A C 1
ATOM 2427 O O . ALA A 1 309 ? -12.770 37.994 -6.623 1.00 25.48 309 ALA A O 1
ATOM 2428 N N . ILE A 1 310 ? -11.485 39.818 -6.383 1.00 34.91 310 ILE A N 1
ATOM 2429 C CA . ILE A 1 310 ? -11.448 39.835 -4.921 1.00 34.91 310 ILE A CA 1
ATOM 2430 C C . ILE A 1 310 ? -12.751 40.488 -4.446 1.00 34.91 310 ILE A C 1
ATOM 2432 O O . ILE A 1 310 ? -12.946 41.677 -4.673 1.00 34.91 310 ILE A O 1
ATOM 2436 N N . SER A 1 311 ? -13.621 39.752 -3.753 1.00 25.55 311 SER A N 1
ATOM 2437 C CA . SER A 1 311 ? -14.521 40.334 -2.749 1.00 25.55 311 SER A CA 1
ATOM 2438 C C . SER A 1 311 ? -15.087 39.243 -1.847 1.00 25.55 311 SER A C 1
ATOM 2440 O O . SER A 1 311 ? -15.564 38.207 -2.310 1.00 25.55 311 SER A O 1
ATOM 2442 N N . GLY A 1 312 ? -14.971 39.463 -0.539 1.00 29.17 312 GLY A N 1
ATOM 2443 C CA . GLY A 1 312 ? -15.334 38.498 0.483 1.00 29.17 312 GLY A CA 1
ATOM 2444 C C . GLY A 1 312 ? -16.826 38.199 0.535 1.00 29.17 312 GLY A C 1
ATOM 2445 O O . GLY A 1 312 ? -17.661 39.084 0.388 1.00 29.17 312 GLY A O 1
ATOM 2446 N N . ASN A 1 313 ? -17.156 36.955 0.871 1.00 23.97 313 ASN A N 1
ATOM 2447 C CA . ASN A 1 313 ? -18.211 36.702 1.838 1.00 23.97 313 ASN A CA 1
ATOM 2448 C C . ASN A 1 313 ? -18.081 35.294 2.417 1.00 23.97 313 ASN A C 1
ATOM 2450 O O . ASN A 1 313 ? -17.841 34.320 1.706 1.00 23.97 313 ASN A O 1
ATOM 2454 N N . CYS A 1 314 ? -18.286 35.208 3.725 1.00 33.94 314 CYS A N 1
ATOM 2455 C CA . CYS A 1 314 ? -18.512 33.974 4.449 1.00 33.94 314 CYS A CA 1
ATOM 2456 C C . CYS A 1 314 ? -19.744 33.276 3.854 1.00 33.94 314 CYS A C 1
ATOM 2458 O O . CYS A 1 314 ? -20.879 33.698 4.075 1.00 33.94 314 CYS A O 1
ATOM 2460 N N . LYS A 1 315 ? -19.534 32.197 3.099 1.00 24.84 315 LYS A N 1
ATOM 2461 C CA . LYS A 1 315 ? -20.587 31.231 2.790 1.00 24.84 315 LYS A CA 1
ATOM 2462 C C . LYS A 1 315 ? -20.111 29.842 3.171 1.00 24.84 315 LYS A C 1
ATOM 2464 O O . LYS A 1 315 ? -19.248 29.248 2.539 1.00 24.84 315 LYS A O 1
ATOM 2469 N N . ARG A 1 316 ? -20.722 29.384 4.261 1.00 34.97 316 ARG A N 1
ATOM 2470 C CA . ARG A 1 316 ? -20.949 28.001 4.672 1.00 34.97 316 ARG A CA 1
ATOM 2471 C C . ARG A 1 316 ? -21.114 27.129 3.418 1.00 34.97 316 ARG A C 1
ATOM 2473 O O . ARG A 1 316 ? -22.192 27.107 2.833 1.00 34.97 316 ARG A O 1
ATOM 2480 N N . HIS A 1 317 ? -20.039 26.479 2.979 1.00 26.64 317 HIS A N 1
ATOM 2481 C CA . HIS A 1 317 ? -20.111 25.506 1.900 1.00 26.64 317 HIS A CA 1
ATOM 2482 C C . HIS A 1 317 ? -20.348 24.142 2.523 1.00 26.64 317 HIS A C 1
ATOM 2484 O O . HIS A 1 317 ? -19.501 23.575 3.210 1.00 26.64 317 HIS A O 1
ATOM 2490 N N . THR A 1 318 ? -21.584 23.704 2.324 1.00 25.23 318 THR A N 1
ATOM 2491 C CA . THR A 1 318 ? -22.049 22.330 2.311 1.00 25.23 318 THR A CA 1
ATOM 2492 C C . THR A 1 318 ? -20.911 21.392 1.947 1.00 25.23 318 THR A C 1
ATOM 2494 O O . THR A 1 318 ? -20.301 21.524 0.887 1.00 25.23 318 THR A O 1
ATOM 2497 N N . GLN A 1 319 ? -20.654 20.473 2.871 1.00 27.39 319 GLN A N 1
ATOM 2498 C CA . GLN A 1 319 ? -19.960 19.218 2.669 1.00 27.39 319 GLN A CA 1
ATOM 2499 C C . GLN A 1 319 ? -20.397 18.632 1.323 1.00 27.39 319 GLN A C 1
ATOM 2501 O O . GLN A 1 319 ? -21.489 18.090 1.173 1.00 27.39 319 GLN A O 1
ATOM 2506 N N . LEU A 1 320 ? -19.564 18.854 0.312 1.00 23.88 320 LEU A N 1
ATOM 2507 C CA . LEU A 1 320 ? -19.617 18.129 -0.938 1.00 23.88 320 LEU A CA 1
ATOM 2508 C C . LEU A 1 320 ? -19.103 16.740 -0.582 1.00 23.88 320 LEU A C 1
ATOM 2510 O O . LEU A 1 320 ? -17.903 16.482 -0.633 1.00 23.88 320 LEU A O 1
ATOM 2514 N N . ASP A 1 321 ? -20.033 15.874 -0.173 1.00 25.72 321 ASP A N 1
ATOM 2515 C CA . ASP A 1 321 ? -19.899 14.422 -0.232 1.00 25.72 321 ASP A CA 1
ATOM 2516 C C . ASP A 1 321 ? -19.667 14.045 -1.704 1.00 25.72 321 ASP A C 1
ATOM 2518 O O . ASP A 1 321 ? -20.555 13.585 -2.417 1.00 25.72 321 ASP A O 1
ATOM 2522 N N . THR A 1 322 ? -18.462 14.320 -2.192 1.00 22.59 322 THR A N 1
ATOM 2523 C CA . THR A 1 322 ? -18.008 13.933 -3.521 1.00 22.59 322 THR A CA 1
ATOM 2524 C C . THR A 1 322 ? -17.088 12.753 -3.311 1.00 22.59 322 THR A C 1
ATOM 2526 O O . THR A 1 322 ? -15.886 12.892 -3.120 1.00 22.59 322 THR A O 1
ATOM 2529 N N . VAL A 1 323 ? -17.737 11.594 -3.204 1.00 27.28 323 VAL A N 1
ATOM 2530 C CA . VAL A 1 323 ? -17.359 10.344 -3.868 1.00 27.28 323 VAL A CA 1
ATOM 2531 C C . VAL A 1 323 ? -15.967 10.408 -4.496 1.00 27.28 323 VAL A C 1
ATOM 2533 O O . VAL A 1 323 ? -15.869 10.853 -5.625 1.00 27.28 323 VAL A O 1
ATOM 2536 N N . PHE A 1 324 ? -14.934 9.953 -3.789 1.00 25.47 324 PHE A N 1
ATOM 2537 C CA . PHE A 1 324 ? -13.772 9.259 -4.355 1.00 25.47 324 PHE A CA 1
ATOM 2538 C C . PHE A 1 324 ? -13.131 8.410 -3.234 1.00 25.47 324 PHE A C 1
ATOM 2540 O O . PHE A 1 324 ? -13.136 8.807 -2.068 1.00 25.47 324 PHE A O 1
ATOM 2547 N N . PHE A 1 325 ? -12.771 7.177 -3.602 1.00 31.75 325 PHE A N 1
ATOM 2548 C CA . PHE A 1 325 ? -12.762 5.946 -2.792 1.00 31.75 325 PHE A CA 1
ATOM 2549 C C . PHE A 1 325 ? -11.494 5.685 -1.975 1.00 31.75 325 PHE A C 1
ATOM 2551 O O . PHE A 1 325 ? -10.409 6.102 -2.425 1.00 31.75 325 PHE A O 1
#

InterPro domains:
  IPR033580 Nurim-like [PTHR31040] (7-260)